Protein AF-H6N0A3-F1 (afdb_monomer_lite)

Radius of gyration: 16.77 Å; chains: 1; bounding box: 42×34×43 Å

InterPro domains:
  IPR000836 Phosphoribosyltransferase domain [cd06223] (106-126)
  IPR029057 Phosphoribosyltransferase-like [G3DSA:3.40.50.2020] (35-159)
  IPR029057 Phosphoribosyltransferase-like [SSF53271] (81-152)

Sequence (186 aa):
MQTYKATPPVQRSVDDLRLIVNIGTLLHGDCIRQELGHLWDSVTYVPSSRGRQGDHPVQQLATAVSQVVDPAAVQRFLLDLGPGYVPGCTRVRRADRFAVSDEWQGAVRGKHVLVVDDTWTTGASIQSAAAALKLAGAESVTGLCAARWLKWSWPDHAALLGTCTSDYDALRCMVREGRCLVGRQP

pLDDT: mean 82.52, std 13.49, range [33.47, 98.06]

Secondary structure (DSSP, 8-state):
--GGGSSS--HHHHHHHHHHHHHHHHHHHHHHHHHHSS--SEEEEPPPSS--SS--HHHHHHTT----SSTTTSEEEEPEEPTT--TT-TTS--TTSEE--GGGHHHHTT-EEEEEEEEESSSHHHHHHHHHHHHTT-SEEEEEEEEE---TTSHHHHHHHHH--S---TTSBTTTTB--STT---

Foldseek 3Di:
DCQCVDVVHDVVVLVVLLCLQQLLCVQFVVVVCVVVVHDWQEEEEFDDLPPDDDDDSQLSNSLSRNNHPDNVRYYYDYWAQFPPDDRPPQLAADLRRTADDPVCLVNQAQTEYEYEDAEAENCRRVNSVQSRSVVSHHPHYHYDYSYYDADCPPVVRVVVVVVVPDDDDSCQRPNPRRDGPVPDDD

Structure (mmCIF, N/CA/C/O backbone):
data_AF-H6N0A3-F1
#
_entry.id   AF-H6N0A3-F1
#
loop_
_atom_site.group_PDB
_atom_site.id
_atom_site.type_symbol
_atom_site.label_atom_id
_atom_site.label_alt_id
_atom_site.label_comp_id
_atom_site.label_asym_id
_atom_site.label_entity_id
_atom_site.label_seq_id
_atom_site.pdbx_PDB_ins_code
_atom_site.Cartn_x
_atom_site.Cartn_y
_atom_site.Cartn_z
_atom_site.occupancy
_atom_site.B_iso_or_equiv
_atom_site.auth_seq_id
_atom_site.auth_comp_id
_atom_site.auth_asym_id
_atom_site.auth_atom_id
_atom_site.pdbx_PDB_model_num
ATOM 1 N N . MET A 1 1 ? 13.813 2.964 -11.439 1.00 59.34 1 MET A N 1
ATOM 2 C CA . MET A 1 1 ? 13.197 3.023 -10.091 1.00 59.34 1 MET A CA 1
ATOM 3 C C . MET A 1 1 ? 14.122 3.428 -8.940 1.00 59.34 1 MET A C 1
ATOM 5 O O . MET A 1 1 ? 13.598 3.680 -7.880 1.00 59.34 1 MET A O 1
ATOM 9 N N . GLN A 1 2 ? 15.452 3.541 -9.035 1.00 67.00 2 GLN A N 1
ATOM 10 C CA . GLN A 1 2 ? 16.217 4.018 -7.855 1.00 67.00 2 GLN A CA 1
ATOM 11 C C . GLN A 1 2 ? 16.202 5.550 -7.680 1.00 67.00 2 GLN A C 1
ATOM 13 O O . GLN A 1 2 ? 16.402 6.060 -6.581 1.00 67.00 2 GLN A O 1
ATOM 18 N N . THR A 1 3 ? 15.905 6.281 -8.753 1.00 74.81 3 THR A N 1
ATOM 19 C CA . THR A 1 3 ? 15.988 7.745 -8.859 1.00 74.81 3 THR A CA 1
ATOM 20 C C . THR A 1 3 ? 14.940 8.510 -8.046 1.00 74.81 3 THR A C 1
ATOM 22 O O . THR A 1 3 ? 15.229 9.619 -7.606 1.00 74.81 3 THR A O 1
ATOM 25 N N . TYR A 1 4 ? 13.769 7.931 -7.747 1.00 74.38 4 TYR A N 1
ATOM 26 C CA . TYR A 1 4 ? 12.793 8.577 -6.847 1.00 74.38 4 TYR A CA 1
ATOM 27 C C . TYR A 1 4 ? 13.247 8.570 -5.375 1.00 74.38 4 TYR A C 1
ATOM 29 O O . TYR A 1 4 ? 12.724 9.323 -4.564 1.00 74.38 4 TYR A O 1
ATOM 37 N N . LYS A 1 5 ? 14.233 7.731 -5.016 1.00 72.00 5 LYS A N 1
ATOM 38 C CA . LYS A 1 5 ? 14.870 7.707 -3.687 1.00 72.00 5 LYS A CA 1
ATOM 39 C C . LYS A 1 5 ? 16.132 8.580 -3.618 1.00 72.00 5 LYS A C 1
ATOM 41 O O . LYS A 1 5 ? 16.749 8.621 -2.549 1.00 72.00 5 LYS A O 1
ATOM 46 N N . ALA A 1 6 ? 16.528 9.255 -4.703 1.00 77.88 6 ALA A N 1
ATOM 47 C CA . ALA A 1 6 ? 17.693 10.147 -4.735 1.00 77.88 6 ALA A CA 1
ATOM 48 C C . ALA A 1 6 ? 17.505 11.384 -3.833 1.00 77.88 6 ALA A C 1
ATOM 50 O O . ALA A 1 6 ? 16.402 11.639 -3.350 1.00 77.88 6 ALA A O 1
ATOM 51 N N . THR A 1 7 ? 18.584 12.123 -3.563 1.00 77.12 7 THR A N 1
ATOM 52 C CA . THR A 1 7 ? 18.541 13.395 -2.820 1.00 77.12 7 THR A CA 1
ATOM 53 C C . THR A 1 7 ? 19.133 14.507 -3.697 1.00 77.12 7 THR A C 1
ATOM 55 O O . THR A 1 7 ? 20.350 14.499 -3.882 1.00 77.12 7 THR A O 1
ATOM 58 N N . PRO A 1 8 ? 18.322 15.447 -4.223 1.00 76.25 8 PRO A N 1
ATOM 59 C CA . PRO A 1 8 ? 16.853 15.443 -4.214 1.00 76.25 8 PRO A CA 1
ATOM 60 C C . PRO A 1 8 ? 16.267 14.318 -5.097 1.00 76.25 8 PRO A C 1
ATOM 62 O O . PRO A 1 8 ? 16.966 13.790 -5.967 1.00 76.25 8 PRO A O 1
ATOM 65 N N . PRO A 1 9 ? 15.006 13.906 -4.873 1.00 78.62 9 PRO A N 1
ATOM 66 C CA . PRO A 1 9 ? 14.357 12.897 -5.702 1.00 78.62 9 PRO A CA 1
ATOM 67 C C . PRO A 1 9 ? 14.110 13.424 -7.121 1.00 78.62 9 PRO A C 1
ATOM 69 O O . PRO A 1 9 ? 13.776 14.591 -7.318 1.00 78.62 9 PRO A O 1
ATOM 72 N N . VAL A 1 10 ? 14.234 12.550 -8.126 1.00 85.25 10 VAL A N 1
ATOM 73 C CA . VAL A 1 10 ? 13.852 12.895 -9.504 1.00 85.25 10 VAL A CA 1
ATOM 74 C C . VAL A 1 10 ? 12.327 12.920 -9.597 1.00 85.25 10 VAL A C 1
ATOM 76 O O . VAL A 1 10 ? 11.700 11.860 -9.558 1.00 85.25 10 VAL A O 1
ATOM 79 N N . GLN A 1 11 ? 11.746 14.114 -9.749 1.00 83.44 11 GLN A N 1
ATOM 80 C CA . GLN A 1 11 ? 10.294 14.333 -9.685 1.00 83.44 11 GLN A CA 1
ATOM 81 C C . GLN A 1 11 ? 9.511 13.442 -10.653 1.00 83.44 11 GLN A C 1
ATOM 83 O O . GLN A 1 11 ? 8.588 12.754 -10.235 1.00 83.44 11 GLN A O 1
ATOM 88 N N . ARG A 1 12 ? 9.968 13.323 -11.906 1.00 86.69 12 ARG A N 1
ATOM 89 C CA . ARG A 1 12 ? 9.348 12.433 -12.900 1.00 86.69 12 ARG A CA 1
ATOM 90 C C . ARG A 1 12 ? 9.204 10.992 -12.400 1.00 86.69 12 ARG A C 1
ATOM 92 O O . ARG A 1 12 ? 8.178 10.368 -12.608 1.00 86.69 12 ARG A O 1
ATOM 99 N N . SER A 1 13 ? 10.210 10.464 -11.700 1.00 84.69 13 SER A N 1
ATOM 100 C CA . SER A 1 13 ? 10.142 9.102 -11.158 1.00 84.69 13 SER A CA 1
ATOM 101 C C . SER A 1 13 ? 9.145 8.963 -10.004 1.00 84.69 13 SER A C 1
ATOM 103 O O . SER A 1 13 ? 8.637 7.867 -9.782 1.00 84.69 13 SER A O 1
ATOM 105 N N . VAL A 1 14 ? 8.899 10.037 -9.251 1.00 81.69 14 VAL A N 1
ATOM 106 C CA . VAL A 1 14 ? 7.849 10.081 -8.225 1.00 81.69 14 VAL A CA 1
ATOM 107 C C . VAL A 1 14 ? 6.479 10.113 -8.901 1.00 81.69 14 VAL A C 1
ATOM 109 O O . VAL A 1 14 ? 5.615 9.315 -8.546 1.00 81.69 14 VAL A O 1
ATOM 112 N N . ASP A 1 15 ? 6.306 10.967 -9.911 1.00 84.94 15 ASP A N 1
ATOM 113 C CA . ASP A 1 15 ? 5.050 11.112 -10.654 1.00 84.94 15 ASP A CA 1
ATOM 114 C C . ASP A 1 15 ? 4.666 9.815 -11.378 1.00 84.94 15 ASP A C 1
ATOM 116 O O . ASP A 1 15 ? 3.532 9.359 -11.247 1.00 84.94 15 ASP A O 1
ATOM 120 N N . ASP A 1 16 ? 5.622 9.157 -12.043 1.00 88.00 16 ASP A N 1
ATOM 121 C CA . ASP A 1 16 ? 5.408 7.867 -12.710 1.00 88.00 16 ASP A CA 1
ATOM 122 C C . ASP A 1 16 ? 4.904 6.803 -11.718 1.00 88.00 16 ASP A C 1
ATOM 124 O O . ASP A 1 16 ? 3.950 6.077 -11.996 1.00 88.00 16 ASP A O 1
ATOM 128 N N . LEU A 1 17 ? 5.501 6.721 -10.523 1.00 85.69 17 LEU A N 1
ATOM 129 C CA . LEU A 1 17 ? 5.061 5.783 -9.488 1.00 85.69 17 LEU A CA 1
ATOM 130 C C . LEU A 1 17 ? 3.660 6.108 -8.963 1.00 85.69 17 LEU A C 1
ATOM 132 O O . LEU A 1 17 ? 2.865 5.193 -8.735 1.00 85.69 17 LEU A O 1
ATOM 136 N N . ARG A 1 18 ? 3.350 7.396 -8.768 1.00 86.06 18 ARG A N 1
ATOM 137 C CA . ARG A 1 18 ? 2.011 7.833 -8.354 1.00 86.06 18 ARG A CA 1
ATOM 138 C C . ARG A 1 18 ? 0.981 7.457 -9.410 1.00 86.06 18 ARG A C 1
ATOM 140 O O . ARG A 1 18 ? -0.057 6.911 -9.052 1.00 86.06 18 ARG A O 1
ATOM 147 N N . LEU A 1 19 ? 1.285 7.678 -10.688 1.00 87.94 19 LEU A N 1
ATOM 148 C CA . LEU A 1 19 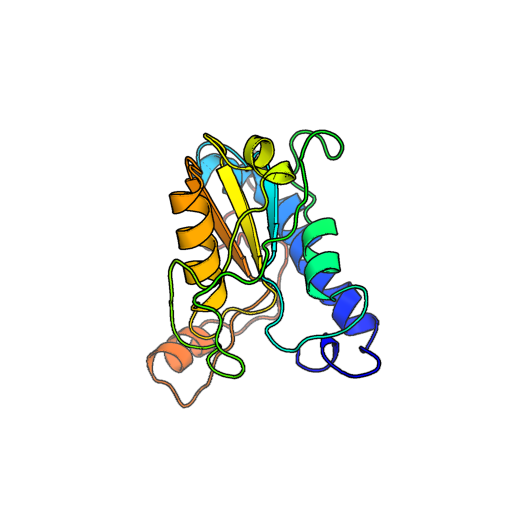? 0.417 7.302 -11.801 1.00 87.94 19 LEU A CA 1
ATOM 149 C C . LEU A 1 19 ? 0.198 5.790 -11.864 1.00 87.94 19 LEU A C 1
ATOM 151 O O . LEU A 1 19 ? -0.943 5.366 -11.995 1.00 87.94 19 LEU A O 1
ATOM 155 N N . ILE A 1 20 ? 1.240 4.971 -11.692 1.00 89.50 20 ILE A N 1
ATOM 156 C CA . ILE A 1 20 ? 1.108 3.503 -11.673 1.00 89.50 20 ILE A CA 1
ATOM 157 C C . ILE A 1 20 ? 0.142 3.046 -10.570 1.00 89.50 20 ILE A C 1
ATOM 159 O O . ILE A 1 20 ? -0.757 2.247 -10.830 1.00 89.50 20 ILE A O 1
ATOM 163 N N . VAL A 1 21 ? 0.295 3.560 -9.344 1.00 88.75 21 VAL A N 1
ATOM 164 C CA . VAL A 1 21 ? -0.596 3.210 -8.223 1.00 88.75 21 VAL A CA 1
ATOM 165 C C . VAL A 1 21 ? -2.013 3.736 -8.465 1.00 88.75 21 VAL A C 1
ATOM 167 O O . VAL A 1 21 ? -2.985 3.003 -8.269 1.00 88.75 21 VAL A O 1
ATOM 170 N N . ASN A 1 22 ? -2.141 4.981 -8.922 1.00 87.75 22 ASN A N 1
ATOM 171 C CA . ASN A 1 22 ? -3.428 5.629 -9.150 1.00 87.75 22 ASN A CA 1
ATOM 172 C C . ASN A 1 22 ? -4.231 4.960 -10.257 1.00 87.75 22 ASN A C 1
ATOM 174 O O . ASN A 1 22 ? -5.366 4.560 -10.016 1.00 87.75 22 ASN A O 1
ATOM 178 N N . ILE A 1 23 ? -3.633 4.802 -11.436 1.00 87.69 23 ILE A N 1
ATOM 179 C CA . ILE A 1 23 ? -4.272 4.206 -12.607 1.00 87.69 23 ILE A CA 1
ATOM 180 C C . ILE A 1 23 ? -4.522 2.718 -12.360 1.00 87.69 23 ILE A C 1
ATOM 182 O O . ILE A 1 23 ? -5.612 2.232 -12.648 1.00 87.69 23 ILE A O 1
ATOM 186 N 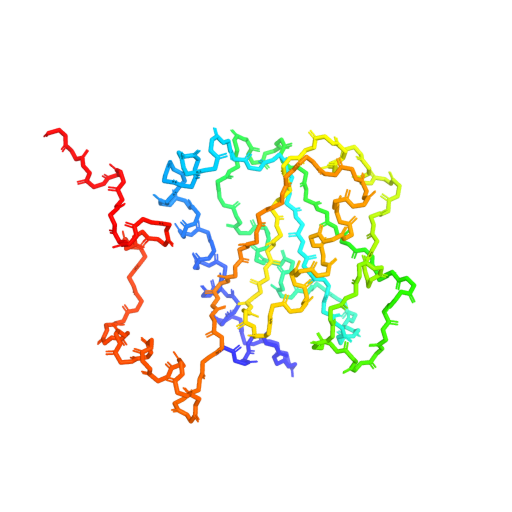N . GLY A 1 24 ? -3.551 2.001 -11.783 1.00 88.56 24 GLY A N 1
ATOM 187 C CA . GLY A 1 24 ? -3.688 0.577 -11.486 1.00 88.56 24 GLY A CA 1
ATOM 188 C C . GLY A 1 24 ? -4.848 0.299 -10.536 1.00 88.56 24 GLY A C 1
ATOM 189 O O . GLY A 1 24 ? -5.662 -0.582 -10.797 1.00 88.56 24 GLY A O 1
ATOM 190 N N . THR A 1 25 ? -4.982 1.097 -9.474 1.00 87.44 25 THR A N 1
ATOM 191 C CA . THR A 1 25 ? -6.161 1.000 -8.613 1.00 87.44 25 THR A CA 1
ATOM 192 C C . THR A 1 25 ? -7.410 1.455 -9.373 1.00 87.44 25 THR A C 1
ATOM 194 O O . THR A 1 25 ? -8.373 0.698 -9.432 1.00 87.44 25 THR A O 1
ATOM 197 N N . LEU A 1 26 ? -7.397 2.603 -10.055 1.00 85.88 26 LEU A N 1
ATOM 198 C CA . LEU A 1 26 ? -8.582 3.189 -10.701 1.00 85.88 26 LEU A CA 1
ATOM 199 C C . LEU A 1 26 ? -9.230 2.216 -11.685 1.00 85.88 26 LEU A C 1
ATOM 201 O O . LEU A 1 26 ? -10.420 1.940 -11.580 1.00 85.88 26 LEU A O 1
ATOM 205 N N . LEU A 1 27 ? -8.433 1.676 -12.604 1.00 86.31 27 LEU A N 1
ATOM 206 C CA . LEU A 1 27 ? -8.907 0.800 -13.668 1.00 86.31 27 LEU A CA 1
ATOM 207 C C . LEU A 1 27 ? -9.298 -0.589 -13.163 1.00 86.31 27 LEU A C 1
ATOM 209 O O . LEU A 1 27 ? -10.220 -1.194 -13.705 1.00 86.31 27 LEU A O 1
ATOM 213 N N . HIS A 1 28 ? -8.604 -1.112 -12.146 1.00 88.00 28 HIS A N 1
ATOM 214 C CA . HIS A 1 28 ? -8.786 -2.498 -11.689 1.00 88.00 28 HIS A CA 1
ATOM 215 C C . HIS A 1 28 ? -9.576 -2.623 -10.395 1.00 88.00 28 HIS A C 1
ATOM 217 O O . HIS A 1 28 ? -9.620 -3.699 -9.808 1.00 88.00 28 HIS A O 1
ATOM 223 N N . GLY A 1 29 ? -10.244 -1.562 -9.969 1.00 85.19 29 GLY A N 1
ATOM 224 C CA . GLY A 1 29 ? -11.054 -1.540 -8.764 1.00 85.19 29 GLY A CA 1
ATOM 225 C C . GLY A 1 29 ? -12.056 -2.638 -8.579 1.00 85.19 29 GLY A C 1
ATOM 226 O O . GLY A 1 29 ? -12.050 -3.327 -7.567 1.00 85.19 29 GLY A O 1
ATOM 227 N N . ASP A 1 30 ? -12.911 -2.814 -9.580 1.00 84.62 30 ASP A N 1
ATOM 228 C CA . ASP A 1 30 ? -13.923 -3.858 -9.541 1.00 84.62 30 ASP A CA 1
ATOM 229 C C . ASP A 1 30 ? -13.291 -5.246 -9.531 1.00 84.62 30 ASP A C 1
ATOM 231 O O . ASP A 1 30 ? -13.780 -6.137 -8.841 1.00 84.62 30 ASP A O 1
ATOM 235 N N . CYS A 1 31 ? -12.166 -5.424 -10.229 1.00 88.00 31 CYS A N 1
ATOM 236 C CA . CYS A 1 31 ? -11.403 -6.667 -10.184 1.00 88.00 31 CYS A CA 1
ATOM 237 C C . CYS A 1 31 ? -10.854 -6.924 -8.775 1.00 88.00 31 CYS A C 1
ATOM 239 O O . CYS A 1 31 ? -10.993 -8.031 -8.265 1.00 88.00 31 CYS A O 1
ATOM 241 N N . ILE A 1 32 ? -10.270 -5.902 -8.140 1.00 87.62 32 ILE A N 1
ATOM 242 C CA . ILE A 1 32 ? -9.754 -5.958 -6.766 1.00 87.62 32 ILE A CA 1
ATOM 243 C C . ILE A 1 32 ? -10.896 -6.266 -5.791 1.00 87.62 32 ILE A C 1
ATOM 245 O O . ILE A 1 32 ? -10.805 -7.211 -5.016 1.00 87.62 32 ILE A O 1
ATOM 249 N N . ARG A 1 33 ? -11.998 -5.514 -5.859 1.00 86.44 33 ARG A N 1
ATOM 250 C CA . ARG A 1 33 ? -13.181 -5.685 -5.008 1.00 86.44 33 ARG A CA 1
ATOM 251 C C . ARG A 1 33 ? -13.791 -7.071 -5.156 1.00 86.44 33 ARG A C 1
ATOM 253 O O . ARG A 1 33 ? -14.170 -7.662 -4.155 1.00 86.44 33 ARG A O 1
ATOM 260 N N . GLN A 1 34 ? -13.901 -7.592 -6.377 1.00 87.25 34 GLN A N 1
ATOM 261 C CA . GLN A 1 34 ? -14.468 -8.920 -6.599 1.00 87.25 34 GLN A CA 1
ATOM 262 C C . GLN A 1 34 ? -13.549 -10.026 -6.072 1.00 87.25 34 GLN A C 1
ATOM 264 O O . GLN A 1 34 ? -14.047 -11.024 -5.562 1.00 87.25 34 GLN A O 1
ATOM 269 N N . GLU A 1 35 ? -12.231 -9.858 -6.181 1.00 88.88 35 GLU A N 1
ATOM 270 C CA . GLU A 1 35 ? -11.267 -10.831 -5.661 1.00 88.88 35 GLU A CA 1
ATOM 271 C C . GLU A 1 35 ? -11.195 -10.825 -4.130 1.00 88.88 35 GLU A C 1
ATOM 273 O O . GLU A 1 35 ? -11.104 -11.876 -3.505 1.00 88.88 35 GLU A O 1
ATOM 278 N N . LEU A 1 36 ? -11.263 -9.640 -3.519 1.00 87.12 36 LEU A N 1
ATOM 279 C CA . LEU A 1 36 ? -11.143 -9.457 -2.069 1.00 87.12 36 LEU A CA 1
ATOM 280 C C . LEU A 1 36 ? -12.501 -9.470 -1.339 1.00 87.12 36 LEU A C 1
ATOM 282 O O . LEU A 1 36 ? -12.552 -9.408 -0.111 1.00 87.12 36 LEU A O 1
ATOM 286 N N . GLY A 1 37 ? -13.617 -9.493 -2.073 1.00 86.75 37 GLY A N 1
ATOM 287 C CA . GLY A 1 37 ? -14.993 -9.361 -1.571 1.00 86.75 37 GLY A CA 1
ATOM 288 C C . GLY A 1 37 ? -15.389 -7.934 -1.163 1.00 86.75 37 GLY A C 1
ATOM 289 O O . GLY A 1 37 ? -16.545 -7.542 -1.306 1.00 86.75 37 GLY A O 1
ATOM 290 N N . HIS A 1 38 ? -14.430 -7.138 -0.697 1.00 82.75 38 HIS A N 1
ATOM 291 C CA . HIS A 1 38 ? -14.587 -5.743 -0.302 1.00 82.75 38 HIS A CA 1
ATOM 292 C C . HIS A 1 38 ? -13.273 -4.995 -0.540 1.00 82.75 38 HIS A C 1
ATOM 294 O O . HIS A 1 38 ? -12.188 -5.583 -0.514 1.00 82.75 38 HIS A O 1
ATOM 300 N N . LEU A 1 39 ? -13.371 -3.689 -0.788 1.00 85.94 39 LEU A N 1
ATOM 301 C CA . LEU A 1 39 ? -12.196 -2.822 -0.788 1.00 85.94 39 LEU A CA 1
ATOM 302 C C . LEU A 1 39 ? -11.739 -2.553 0.653 1.00 85.94 39 LEU A C 1
ATOM 304 O O . LEU A 1 39 ? -12.360 -2.994 1.617 1.00 85.94 39 LEU A O 1
ATOM 308 N N . TRP A 1 40 ? -10.618 -1.861 0.782 1.00 89.12 40 TRP A N 1
ATOM 309 C CA . TRP A 1 40 ? -10.071 -1.427 2.062 1.00 89.12 40 TRP A CA 1
ATOM 310 C C . TRP A 1 40 ? -10.871 -0.262 2.662 1.00 89.12 40 TRP A C 1
ATOM 312 O O . TRP A 1 40 ? -11.345 0.621 1.945 1.00 89.12 40 TRP A O 1
ATOM 322 N N . ASP A 1 41 ? -10.947 -0.226 3.990 1.00 88.94 41 ASP A N 1
ATOM 323 C CA . ASP A 1 41 ? -11.522 0.878 4.768 1.00 88.94 41 ASP A CA 1
ATOM 324 C C . ASP A 1 41 ? -10.487 1.970 5.073 1.00 88.94 41 ASP A C 1
ATOM 326 O O . ASP A 1 41 ? -10.822 3.140 5.267 1.00 88.94 41 ASP A O 1
ATOM 330 N N . SER A 1 42 ? -9.213 1.584 5.150 1.00 91.06 42 SER A N 1
ATOM 331 C CA . SER A 1 42 ? -8.102 2.473 5.477 1.00 91.06 42 SER A CA 1
ATOM 332 C C . SER A 1 42 ? -6.857 2.121 4.671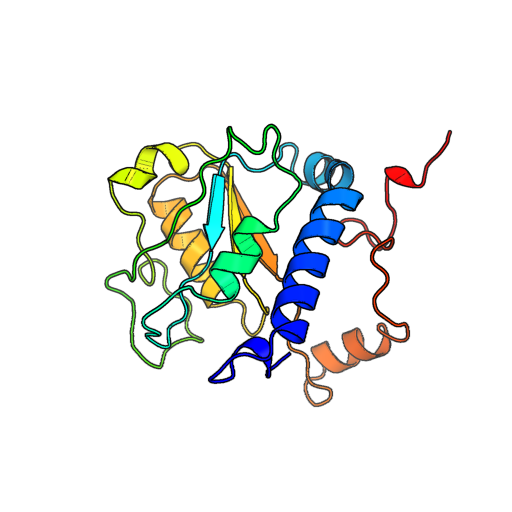 1.00 91.06 42 SER A C 1
ATOM 334 O O . SER A 1 42 ? -6.676 0.996 4.196 1.00 91.06 42 SER A O 1
ATOM 336 N N . VAL A 1 43 ? -5.988 3.113 4.485 1.00 91.69 43 VAL A N 1
ATOM 337 C CA . VAL A 1 43 ? -4.739 2.959 3.737 1.00 91.69 43 VAL A CA 1
ATOM 338 C C . VAL A 1 43 ? -3.576 3.382 4.619 1.00 91.69 43 VAL A C 1
ATOM 340 O O . VAL A 1 43 ? -3.553 4.478 5.175 1.00 91.69 43 VAL A O 1
ATOM 343 N N . THR A 1 44 ? -2.567 2.531 4.695 1.00 91.06 44 THR A N 1
ATOM 344 C CA . THR A 1 44 ? -1.288 2.844 5.316 1.00 91.06 44 THR A CA 1
ATOM 345 C C . THR A 1 44 ? -0.137 2.528 4.375 1.00 91.06 44 THR A C 1
ATOM 347 O O . THR A 1 44 ? -0.309 2.029 3.260 1.00 91.06 44 THR A O 1
ATOM 350 N N . TYR A 1 45 ? 1.065 2.864 4.811 1.00 85.25 45 TYR A N 1
ATOM 351 C CA . TYR A 1 45 ? 2.279 2.720 4.039 1.00 85.25 45 TYR A CA 1
ATOM 352 C C . TYR A 1 45 ? 3.441 2.348 4.939 1.00 85.25 45 TYR A C 1
ATOM 354 O O . TYR A 1 45 ? 3.478 2.676 6.124 1.00 85.25 45 TYR A O 1
ATOM 362 N N . VAL A 1 46 ? 4.405 1.639 4.357 1.00 77.12 46 VAL A N 1
ATOM 363 C CA . VAL A 1 46 ? 5.589 1.206 5.093 1.00 77.12 46 VAL A CA 1
ATOM 364 C C . VAL A 1 46 ? 6.539 2.400 5.280 1.00 77.12 46 VAL A C 1
ATOM 366 O O . VAL A 1 46 ? 7.002 2.974 4.287 1.00 77.12 46 VAL A O 1
ATOM 369 N N . PRO A 1 47 ? 6.917 2.742 6.525 1.00 69.44 47 PRO A N 1
ATOM 370 C CA . PRO A 1 47 ? 7.979 3.704 6.786 1.00 69.44 47 PRO A CA 1
ATOM 371 C C . PRO A 1 47 ? 9.300 3.241 6.165 1.00 69.44 47 PRO A C 1
ATOM 373 O O . PRO A 1 47 ? 9.720 2.087 6.319 1.00 69.44 47 PRO A O 1
ATOM 376 N N . SER A 1 48 ? 10.020 4.150 5.507 1.00 64.81 48 SER A N 1
ATOM 377 C CA . SER A 1 48 ? 11.407 3.865 5.138 1.00 64.81 48 SER A CA 1
ATOM 378 C C . SER A 1 48 ? 12.275 3.785 6.387 1.00 64.81 48 SER A C 1
ATOM 380 O O . SER A 1 48 ? 12.354 4.710 7.185 1.00 64.81 48 SER A O 1
ATOM 382 N N . SER A 1 49 ? 13.043 2.705 6.483 1.00 55.50 49 SER A N 1
ATOM 383 C CA . SER A 1 49 ? 14.093 2.495 7.486 1.00 55.50 49 SER A CA 1
ATOM 384 C C . SER A 1 49 ? 15.295 3.444 7.361 1.00 55.50 49 SER A C 1
ATOM 386 O O . SER A 1 49 ? 16.244 3.370 8.135 1.00 55.50 49 SER A O 1
ATOM 388 N N . ARG A 1 50 ? 15.350 4.272 6.317 1.00 52.88 50 ARG A N 1
ATOM 389 C CA . ARG A 1 50 ? 16.329 5.357 6.218 1.00 52.88 50 ARG A CA 1
ATOM 390 C C . ARG A 1 50 ? 15.604 6.600 6.693 1.00 52.88 50 ARG A C 1
ATOM 392 O O . ARG A 1 50 ? 14.771 7.091 5.935 1.00 52.88 50 ARG A O 1
ATOM 399 N N . GLY A 1 51 ? 15.884 7.017 7.930 1.00 46.09 51 GLY A N 1
ATOM 400 C CA . GLY A 1 51 ? 15.280 8.157 8.627 1.00 46.09 51 GLY A CA 1
ATOM 401 C C . GLY A 1 51 ? 15.433 9.465 7.859 1.00 46.09 51 GLY A C 1
ATOM 402 O O . GLY A 1 51 ? 16.278 10.297 8.176 1.00 46.09 51 GLY A O 1
ATOM 403 N N . ARG A 1 52 ? 14.632 9.622 6.807 1.00 52.06 52 ARG A N 1
ATOM 404 C CA . ARG A 1 52 ? 14.485 10.871 6.080 1.00 52.06 52 ARG A CA 1
ATOM 405 C C . ARG A 1 52 ? 13.609 11.786 6.917 1.00 52.06 52 ARG A C 1
ATOM 407 O O . ARG A 1 52 ? 12.501 11.415 7.279 1.00 52.06 52 ARG A O 1
ATOM 414 N N . GLN A 1 53 ? 14.132 12.970 7.197 1.00 40.44 53 GLN A N 1
ATOM 415 C CA . GLN A 1 53 ? 13.351 14.107 7.662 1.00 40.44 53 GLN A CA 1
ATOM 416 C C . GLN A 1 53 ? 12.655 14.710 6.425 1.00 40.44 53 GLN A C 1
ATOM 418 O O . GLN A 1 53 ? 13.345 15.058 5.464 1.00 40.44 53 GLN A O 1
ATOM 423 N N . GLY A 1 54 ? 11.318 14.769 6.414 1.00 52.38 54 GLY A N 1
ATOM 424 C CA . GLY A 1 54 ? 10.495 15.321 5.320 1.00 52.38 54 GLY A CA 1
ATOM 425 C C . GLY A 1 54 ? 9.529 14.322 4.658 1.00 52.38 54 GLY A C 1
ATOM 426 O O . GLY A 1 54 ? 9.599 13.121 4.922 1.00 52.38 54 GLY A O 1
ATOM 427 N N . ASP A 1 55 ? 8.641 14.827 3.787 1.00 54.06 55 ASP A N 1
ATOM 428 C CA . ASP A 1 55 ? 7.606 14.044 3.091 1.00 54.06 55 ASP A CA 1
ATOM 429 C C . ASP A 1 55 ? 8.203 12.844 2.351 1.00 54.06 55 ASP A C 1
ATOM 431 O O . ASP A 1 55 ? 9.017 12.971 1.428 1.00 54.06 55 ASP A O 1
ATOM 435 N N . HIS A 1 56 ? 7.795 11.642 2.754 1.00 61.56 56 HIS A N 1
ATOM 436 C CA . HIS A 1 56 ? 8.366 10.427 2.201 1.00 61.56 56 HIS A CA 1
ATOM 437 C C . HIS A 1 56 ? 7.802 10.162 0.791 1.00 61.56 56 HIS A C 1
ATOM 439 O O . HIS A 1 56 ? 6.585 10.141 0.619 1.00 61.56 56 HIS A O 1
ATOM 445 N N . PRO A 1 57 ? 8.614 9.855 -0.238 1.00 61.41 57 PRO A N 1
ATOM 446 C CA . PRO A 1 57 ? 8.083 9.549 -1.570 1.00 61.41 57 PRO A CA 1
ATOM 447 C C . PRO A 1 57 ? 7.038 8.417 -1.590 1.00 61.41 57 PRO A C 1
ATOM 449 O O . PRO A 1 57 ? 6.136 8.443 -2.416 1.00 61.41 57 PRO A O 1
ATOM 452 N N . VAL A 1 58 ? 7.091 7.458 -0.651 1.00 62.94 58 VAL A N 1
ATOM 453 C CA . VAL A 1 58 ? 6.061 6.397 -0.517 1.00 62.94 58 VAL A CA 1
ATOM 454 C C . VAL A 1 58 ? 4.760 6.912 0.108 1.00 62.94 58 VAL A C 1
ATOM 456 O O . VAL A 1 58 ? 3.688 6.453 -0.273 1.00 62.94 58 VAL A O 1
ATOM 459 N N . GLN A 1 59 ? 4.818 7.917 0.987 1.00 66.31 59 GLN A N 1
ATOM 460 C CA . GLN A 1 59 ? 3.619 8.614 1.474 1.00 66.31 59 GLN A CA 1
ATOM 461 C C . GLN A 1 59 ? 2.855 9.240 0.302 1.00 66.31 59 GLN A C 1
ATOM 463 O O . GLN A 1 59 ? 1.631 9.135 0.213 1.00 66.31 59 GLN A O 1
ATOM 468 N N . GLN A 1 60 ? 3.587 9.804 -0.663 1.00 65.06 60 GLN A N 1
ATOM 469 C CA . GLN A 1 60 ? 3.000 10.342 -1.888 1.00 65.06 60 GLN A CA 1
ATOM 470 C C . GLN A 1 60 ? 2.334 9.258 -2.757 1.00 65.06 60 GLN A C 1
ATOM 472 O O . GLN A 1 60 ? 1.371 9.567 -3.460 1.00 65.06 60 GLN A O 1
ATOM 477 N N . LEU A 1 61 ? 2.762 7.992 -2.680 1.00 66.81 61 LEU A N 1
ATOM 478 C CA . LEU A 1 61 ? 2.100 6.874 -3.372 1.00 66.81 61 LEU A CA 1
ATOM 479 C C . LEU A 1 61 ? 0.775 6.488 -2.715 1.00 66.81 61 LEU A C 1
ATOM 481 O O . LEU A 1 61 ? -0.200 6.247 -3.416 1.00 66.81 61 LEU A O 1
ATOM 485 N N . ALA A 1 62 ? 0.703 6.486 -1.383 1.00 66.62 62 ALA A N 1
ATOM 486 C CA . ALA A 1 62 ? -0.541 6.190 -0.668 1.00 66.62 62 ALA A CA 1
ATOM 487 C C . ALA A 1 62 ? -1.637 7.233 -0.957 1.00 66.62 62 ALA A C 1
ATOM 489 O O . ALA A 1 62 ? -2.807 6.887 -1.118 1.00 66.62 62 ALA A O 1
ATOM 490 N N . THR A 1 63 ? -1.259 8.509 -1.112 1.00 70.88 63 THR A N 1
ATOM 491 C CA . THR A 1 63 ? -2.199 9.554 -1.573 1.00 70.88 63 THR A CA 1
ATOM 492 C C . THR A 1 63 ? -2.693 9.331 -3.003 1.00 70.88 63 THR A C 1
ATOM 494 O O . THR A 1 63 ? -3.739 9.855 -3.367 1.00 70.88 63 THR A O 1
ATOM 497 N N . ALA A 1 64 ? -1.973 8.541 -3.802 1.00 76.25 64 ALA A N 1
ATOM 498 C CA . ALA A 1 64 ? -2.317 8.275 -5.188 1.00 76.25 64 ALA A CA 1
ATOM 499 C C . ALA A 1 64 ? -3.344 7.141 -5.350 1.00 76.25 64 ALA A C 1
ATOM 501 O O . ALA A 1 64 ? -3.842 6.961 -6.450 1.00 76.25 64 ALA A O 1
ATOM 502 N N . VAL A 1 65 ? -3.711 6.392 -4.304 1.00 79.69 65 VAL A N 1
ATOM 503 C CA . VAL A 1 65 ? -4.753 5.350 -4.400 1.00 79.69 65 VAL A CA 1
ATOM 504 C C . VAL A 1 65 ? -6.114 5.989 -4.715 1.00 79.69 65 VAL A C 1
ATOM 506 O O . VAL A 1 65 ? -6.616 6.796 -3.933 1.00 79.69 65 VAL A O 1
ATOM 509 N N . SER A 1 66 ? -6.698 5.628 -5.862 1.00 60.91 66 SER A N 1
ATOM 510 C CA . SER A 1 66 ? -7.944 6.202 -6.408 1.00 60.91 66 SER A CA 1
ATOM 511 C C . SER A 1 66 ? -9.206 5.425 -6.019 1.00 60.91 66 SER A C 1
ATOM 513 O O . SER A 1 66 ? -10.289 5.998 -5.953 1.00 60.91 66 SER A O 1
ATOM 515 N N . GLN A 1 67 ? -9.056 4.126 -5.741 1.00 61.12 67 GLN A N 1
ATOM 516 C CA . GLN A 1 67 ? -10.108 3.177 -5.355 1.00 61.12 67 GLN A CA 1
ATOM 517 C C . GLN A 1 67 ? -10.502 3.330 -3.903 1.00 61.12 67 GLN A C 1
ATOM 519 O O . GLN A 1 67 ? -10.152 2.540 -3.027 1.00 61.12 67 GLN A O 1
ATOM 524 N N . VAL A 1 68 ? -11.193 4.414 -3.645 1.00 54.44 68 VAL A N 1
ATOM 525 C CA . VAL A 1 68 ? -11.588 4.777 -2.311 1.00 54.44 68 VAL A CA 1
ATOM 526 C C . VAL A 1 68 ? -13.082 5.008 -2.390 1.00 54.44 68 VAL A C 1
ATOM 528 O O . VAL A 1 68 ? -13.507 5.902 -3.113 1.00 54.44 68 VAL A O 1
ATOM 531 N N . VAL A 1 69 ? -13.861 4.149 -1.718 1.00 52.66 69 VAL A N 1
ATOM 532 C CA . VAL A 1 69 ? -15.340 4.113 -1.782 1.00 52.66 69 VAL A CA 1
ATOM 533 C C . VAL A 1 69 ? -15.942 5.513 -1.594 1.00 52.66 69 VAL A C 1
ATOM 535 O O . VAL A 1 69 ? -16.943 5.844 -2.221 1.00 52.66 69 VAL A O 1
ATOM 538 N N . ASP A 1 70 ? -15.250 6.352 -0.823 1.00 57.50 70 ASP A N 1
ATOM 539 C CA . ASP A 1 70 ? -15.293 7.808 -0.894 1.00 57.50 70 ASP A CA 1
ATOM 540 C C . ASP A 1 70 ? -13.879 8.349 -0.560 1.00 57.50 70 ASP A C 1
ATOM 542 O O . ASP A 1 70 ? -13.362 8.051 0.524 1.00 57.50 70 ASP A O 1
ATOM 546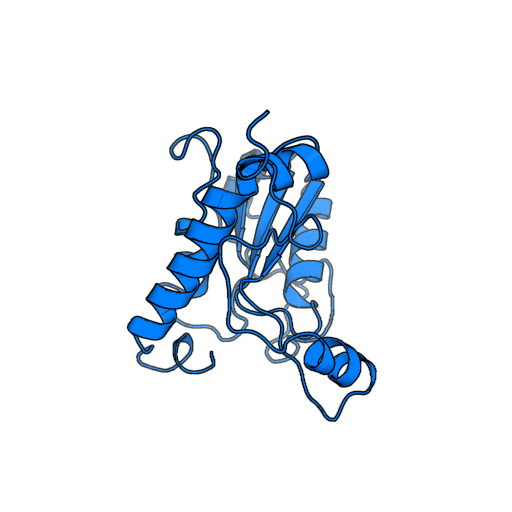 N N . PRO A 1 71 ? -13.213 9.116 -1.453 1.00 53.78 71 PRO A N 1
ATOM 547 C CA . PRO A 1 71 ? -11.895 9.710 -1.206 1.00 53.78 71 PRO A CA 1
ATOM 548 C C . PRO A 1 71 ? -11.767 10.455 0.130 1.00 53.78 71 PRO A C 1
ATOM 550 O O . PRO A 1 71 ? -10.664 10.467 0.692 1.00 53.78 71 PRO A O 1
ATOM 553 N N . ALA A 1 72 ? -12.870 11.033 0.625 1.00 57.09 72 ALA A N 1
ATOM 554 C CA . ALA A 1 72 ? -12.963 11.738 1.900 1.00 57.09 72 ALA A CA 1
ATOM 555 C C . ALA A 1 72 ? -13.208 10.812 3.108 1.00 57.09 72 ALA A C 1
ATOM 557 O O . ALA A 1 72 ? -12.873 11.186 4.230 1.00 57.09 72 ALA A O 1
ATOM 558 N N . ALA A 1 73 ? -13.749 9.607 2.901 1.00 58.34 73 ALA A N 1
ATOM 559 C CA . ALA A 1 73 ? -14.090 8.677 3.981 1.00 58.34 73 ALA A CA 1
ATOM 560 C C . ALA A 1 73 ? -12.934 7.758 4.403 1.00 58.34 73 ALA A C 1
ATOM 562 O O . ALA A 1 73 ? -12.933 7.244 5.521 1.00 58.34 73 ALA A O 1
ATOM 563 N N . VAL A 1 74 ? -11.944 7.532 3.535 1.00 73.69 74 VAL A N 1
ATOM 564 C CA . VAL A 1 74 ? -10.846 6.609 3.855 1.00 73.69 74 VAL A CA 1
ATOM 565 C C . VAL A 1 74 ? -9.720 7.308 4.584 1.00 73.69 74 VAL A C 1
ATOM 567 O O . VAL A 1 74 ? -9.037 8.204 4.071 1.00 73.69 74 VAL A O 1
ATOM 570 N N . GLN A 1 75 ? -9.496 6.808 5.791 1.00 82.81 75 GLN A N 1
ATOM 571 C CA . GLN A 1 75 ? -8.438 7.255 6.671 1.00 82.81 75 GLN A CA 1
ATOM 572 C C . GLN A 1 75 ? -7.085 6.787 6.136 1.00 82.81 75 GLN A C 1
ATOM 574 O O . GLN A 1 75 ? -6.886 5.615 5.802 1.00 82.81 75 GLN A O 1
ATOM 579 N N . ARG A 1 76 ? -6.151 7.734 6.039 1.00 86.12 76 ARG A N 1
ATOM 580 C CA . ARG A 1 76 ? -4.770 7.496 5.620 1.00 86.12 76 ARG A CA 1
ATOM 581 C C . ARG A 1 76 ? -3.856 7.771 6.796 1.00 86.12 76 ARG A C 1
ATOM 583 O O . ARG A 1 76 ? -3.919 8.861 7.353 1.00 86.12 76 ARG A O 1
ATOM 590 N N . PHE A 1 77 ? -3.012 6.808 7.144 1.00 87.62 77 PHE A N 1
ATOM 591 C CA . PHE A 1 77 ? -2.192 6.903 8.349 1.00 87.62 77 PHE A CA 1
ATOM 592 C C . PHE A 1 77 ? -0.806 6.291 8.191 1.00 87.62 77 PHE A C 1
ATOM 594 O O . PHE A 1 77 ? -0.542 5.517 7.266 1.00 87.62 77 PHE A O 1
ATOM 601 N N . LEU A 1 78 ? 0.072 6.643 9.127 1.00 86.50 78 LEU A N 1
ATOM 602 C CA . LEU A 1 78 ? 1.424 6.120 9.245 1.00 86.50 78 LEU A CA 1
ATOM 603 C C . LEU A 1 78 ? 1.514 5.021 10.281 1.00 86.50 78 LEU A C 1
ATOM 605 O O . LEU A 1 78 ? 0.932 5.124 11.354 1.00 86.50 78 LEU A O 1
ATOM 609 N N . LEU A 1 79 ? 2.313 4.006 9.971 1.00 89.56 79 LEU A N 1
ATOM 610 C CA . LEU A 1 79 ? 2.843 3.136 11.005 1.00 89.56 79 LEU A CA 1
ATOM 611 C C . LEU A 1 79 ? 4.035 3.810 11.680 1.00 89.56 79 LEU A C 1
ATOM 613 O O . LEU A 1 79 ? 4.892 4.393 11.012 1.00 89.56 79 LEU A O 1
ATOM 617 N N . ASP A 1 80 ? 4.132 3.635 12.987 1.00 89.56 80 ASP A N 1
ATOM 618 C CA . ASP A 1 80 ? 5.320 3.989 13.746 1.00 89.56 80 ASP A CA 1
ATOM 619 C C . ASP A 1 80 ? 6.385 2.902 13.627 1.00 89.56 80 ASP A C 1
ATOM 621 O O . ASP A 1 80 ? 6.110 1.743 13.293 1.00 89.56 80 ASP A O 1
ATOM 625 N N . LEU A 1 81 ? 7.626 3.264 13.951 1.00 89.50 81 LEU A N 1
ATOM 626 C CA . LEU A 1 81 ? 8.658 2.272 14.218 1.00 89.50 81 LEU A CA 1
ATOM 627 C C . LEU A 1 81 ? 8.339 1.583 15.547 1.00 89.50 81 LEU A C 1
ATOM 629 O O . LEU A 1 81 ? 8.255 2.227 16.589 1.00 89.50 81 LEU A O 1
ATOM 633 N N . GLY A 1 82 ? 8.162 0.268 15.492 1.00 89.75 82 GLY A N 1
ATOM 634 C CA . GLY A 1 82 ? 7.918 -0.555 16.668 1.00 89.75 82 GLY A CA 1
ATOM 635 C C . GLY A 1 82 ? 9.218 -0.962 17.372 1.00 89.75 82 GLY A C 1
ATOM 636 O O . GLY A 1 82 ? 10.316 -0.743 16.848 1.00 89.75 82 GLY A O 1
ATOM 637 N N . PRO A 1 83 ? 9.120 -1.605 18.545 1.00 90.62 83 PRO A N 1
ATOM 638 C CA . PRO A 1 83 ? 10.279 -1.995 19.351 1.00 90.62 83 PRO A CA 1
ATOM 639 C C . PRO A 1 83 ? 11.202 -3.004 18.647 1.00 90.62 83 PRO A C 1
ATOM 641 O O . PRO A 1 83 ? 12.399 -3.048 18.921 1.00 90.62 83 PRO A O 1
ATOM 644 N N . GLY A 1 84 ? 10.679 -3.780 17.695 1.00 88.25 84 GLY A N 1
ATOM 645 C CA . GLY A 1 84 ? 11.452 -4.729 16.897 1.00 88.25 84 GLY A CA 1
ATOM 646 C C . GLY A 1 84 ? 12.251 -4.093 15.760 1.00 88.25 84 GLY A C 1
ATOM 647 O O . GLY A 1 84 ? 12.960 -4.807 15.033 1.00 88.25 84 GLY A O 1
ATOM 648 N N . TYR A 1 85 ? 12.138 -2.776 15.557 1.00 89.25 85 TYR A N 1
ATOM 649 C CA . TYR A 1 85 ? 12.885 -2.056 14.536 1.00 89.25 85 TYR A CA 1
ATOM 650 C C . TYR A 1 85 ? 14.385 -2.048 14.845 1.00 89.25 85 TYR A C 1
ATOM 652 O O . TYR A 1 85 ? 14.831 -1.584 15.889 1.00 89.25 85 TYR A O 1
ATOM 660 N N . VAL A 1 86 ? 15.188 -2.515 13.887 1.00 85.31 86 VAL A N 1
ATOM 661 C CA . VAL A 1 86 ? 16.650 -2.426 13.954 1.00 85.31 86 VAL A CA 1
ATOM 662 C C . VAL A 1 86 ? 17.161 -1.705 12.708 1.00 85.31 86 VAL A C 1
ATOM 664 O O . VAL A 1 86 ? 16.934 -2.194 11.591 1.00 85.31 86 VAL A O 1
ATOM 667 N N . PRO A 1 87 ? 17.869 -0.568 12.862 1.00 82.12 87 PRO A N 1
ATOM 668 C CA . PRO A 1 87 ? 18.488 0.139 11.748 1.00 82.12 87 PRO A CA 1
ATOM 669 C C . PRO A 1 87 ? 19.343 -0.796 10.885 1.00 82.12 87 PRO A C 1
ATOM 671 O O . PRO A 1 87 ? 20.109 -1.613 11.388 1.00 82.12 87 PRO A O 1
ATOM 674 N N . GLY A 1 88 ? 19.187 -0.716 9.563 1.00 76.00 88 GLY A N 1
ATOM 675 C CA . GLY A 1 88 ? 19.919 -1.567 8.615 1.00 76.00 88 GLY A CA 1
ATOM 676 C C . GLY A 1 88 ? 19.407 -3.012 8.490 1.00 76.00 88 GLY A C 1
ATOM 677 O O . GLY A 1 88 ? 19.669 -3.653 7.473 1.00 76.00 88 GLY A O 1
ATOM 678 N N . CYS A 1 89 ? 18.593 -3.511 9.426 1.00 78.25 89 CYS A N 1
ATOM 679 C CA . CYS A 1 89 ? 18.016 -4.860 9.388 1.00 78.25 89 CYS A CA 1
ATOM 680 C C . CYS A 1 89 ? 16.667 -4.891 8.642 1.00 78.25 89 CYS A C 1
ATOM 682 O O . CYS A 1 89 ? 15.634 -5.324 9.144 1.00 78.25 89 CYS A O 1
ATOM 684 N N . THR A 1 90 ? 16.654 -4.392 7.407 1.00 74.06 90 THR A N 1
ATOM 685 C CA . THR A 1 90 ? 15.403 -4.098 6.681 1.00 74.06 90 THR A CA 1
ATOM 686 C C . THR A 1 90 ? 14.795 -5.308 5.976 1.00 74.06 90 THR A C 1
ATOM 688 O O . THR A 1 90 ? 13.633 -5.271 5.569 1.00 74.06 90 THR A O 1
ATOM 691 N N . ARG A 1 91 ? 15.576 -6.382 5.825 1.00 79.62 91 ARG A N 1
ATOM 692 C CA . ARG A 1 91 ? 15.199 -7.601 5.092 1.00 79.62 91 ARG A CA 1
ATOM 693 C C . ARG A 1 91 ? 14.683 -8.722 5.992 1.00 79.62 91 ARG A C 1
ATOM 695 O O . ARG A 1 91 ? 14.314 -9.771 5.474 1.00 79.62 91 ARG A O 1
ATOM 702 N N . VAL A 1 92 ? 14.654 -8.507 7.306 1.00 85.31 92 VAL A N 1
ATOM 703 C CA . VAL A 1 92 ? 14.151 -9.477 8.284 1.00 85.31 92 VAL A CA 1
ATOM 704 C C . VAL A 1 92 ? 12.696 -9.155 8.613 1.00 85.31 92 VAL A C 1
ATOM 706 O O . VAL A 1 92 ? 12.327 -7.993 8.790 1.00 85.31 92 VAL A O 1
ATOM 709 N N . ARG A 1 93 ? 11.868 -10.201 8.656 1.00 90.50 93 ARG A N 1
ATOM 710 C CA . ARG A 1 93 ? 10.456 -10.121 9.040 1.00 90.50 93 ARG A CA 1
ATOM 711 C C . ARG A 1 93 ? 10.347 -10.112 10.554 1.00 90.50 93 ARG A C 1
ATOM 713 O O . ARG A 1 93 ? 10.891 -11.012 11.188 1.00 90.50 93 ARG A O 1
ATOM 720 N N . ARG A 1 94 ? 9.661 -9.118 11.114 1.00 91.75 94 ARG A N 1
ATOM 721 C CA . ARG A 1 94 ? 9.412 -9.016 12.557 1.00 91.75 94 ARG A CA 1
ATOM 722 C C . ARG A 1 94 ? 8.040 -8.402 12.785 1.00 91.75 94 ARG A C 1
ATOM 724 O O . ARG A 1 94 ? 7.749 -7.352 12.220 1.00 91.75 94 ARG A O 1
ATOM 731 N N . ALA A 1 95 ? 7.206 -9.069 13.574 1.00 93.00 95 ALA A N 1
ATOM 732 C CA . ALA A 1 95 ? 5.822 -8.650 13.789 1.00 93.00 95 ALA A CA 1
ATOM 733 C C . ALA A 1 95 ? 5.713 -7.310 14.534 1.00 93.00 95 ALA A C 1
ATOM 735 O O . ALA A 1 95 ? 4.774 -6.557 14.321 1.00 93.00 95 ALA A O 1
ATOM 736 N N . ASP A 1 96 ? 6.715 -7.002 15.349 1.00 93.06 96 ASP A N 1
ATOM 737 C CA . ASP A 1 96 ? 6.855 -5.809 16.180 1.00 93.06 96 ASP A CA 1
ATOM 738 C C . ASP A 1 96 ? 7.784 -4.752 15.558 1.00 93.06 96 ASP A C 1
ATOM 740 O O . ASP A 1 96 ? 8.188 -3.798 16.221 1.00 93.06 96 ASP A O 1
ATOM 744 N N . ARG A 1 97 ? 8.156 -4.903 14.276 1.00 92.19 97 ARG A N 1
ATOM 745 C CA . ARG A 1 97 ? 8.963 -3.900 13.558 1.00 92.19 97 ARG A CA 1
ATOM 746 C C . ARG A 1 97 ? 8.250 -2.559 13.445 1.00 92.19 97 ARG A C 1
ATOM 748 O O . ARG A 1 97 ? 8.909 -1.525 13.362 1.00 92.19 97 ARG A O 1
ATOM 755 N N . PHE A 1 98 ? 6.929 -2.605 13.360 1.00 93.44 98 PHE A N 1
ATOM 756 C CA . PHE A 1 98 ? 6.064 -1.449 13.218 1.00 93.44 98 PHE A CA 1
ATOM 757 C C . PHE A 1 98 ? 5.001 -1.472 14.309 1.00 93.44 98 PHE A C 1
ATOM 759 O O . PHE A 1 98 ? 4.718 -2.530 14.873 1.00 93.44 98 PHE A O 1
ATOM 766 N N . ALA A 1 99 ? 4.419 -0.314 14.584 1.00 93.44 99 ALA A N 1
ATOM 767 C CA . ALA A 1 99 ? 3.335 -0.159 15.540 1.00 93.44 99 ALA A CA 1
ATOM 768 C C . ALA A 1 99 ? 2.237 0.747 14.971 1.00 93.44 99 ALA A C 1
ATOM 770 O O . ALA A 1 99 ? 2.483 1.558 14.078 1.00 93.44 99 ALA A O 1
ATOM 771 N N . VAL A 1 100 ? 1.020 0.578 15.484 1.00 94.56 100 VAL A N 1
ATOM 772 C CA . VAL A 1 100 ? -0.122 1.457 15.210 1.00 94.56 100 VAL A CA 1
ATOM 773 C C . VAL A 1 100 ? -0.300 2.350 16.429 1.00 94.56 100 VAL A C 1
ATOM 775 O O . VAL A 1 100 ? -0.566 1.836 17.516 1.00 94.56 100 VAL A O 1
ATOM 778 N N . SER A 1 101 ? -0.150 3.659 16.251 1.00 92.69 101 SER A N 1
ATOM 779 C CA . SER A 1 101 ? -0.372 4.652 17.305 1.00 92.69 101 SER A CA 1
ATOM 780 C C . SER A 1 101 ? -1.834 4.636 17.768 1.00 92.69 101 SER A C 1
ATOM 782 O O . SER A 1 101 ? -2.737 4.324 16.986 1.00 92.69 101 SER A O 1
ATOM 784 N N . ASP A 1 102 ? -2.089 5.010 19.023 1.00 93.56 102 ASP A N 1
ATOM 785 C CA . ASP A 1 102 ? -3.435 4.948 19.617 1.00 93.56 102 ASP A CA 1
ATOM 786 C C . ASP A 1 102 ? -4.482 5.764 18.839 1.00 93.56 102 ASP A C 1
ATOM 788 O O . ASP A 1 102 ? -5.621 5.324 18.681 1.00 93.56 102 ASP A O 1
ATOM 792 N N . GLU A 1 103 ? -4.083 6.903 18.267 1.00 93.69 103 GLU A N 1
ATOM 793 C CA . GLU A 1 103 ? -4.940 7.754 17.426 1.00 93.69 103 GLU A CA 1
ATOM 794 C C . GLU A 1 103 ? -5.477 7.037 16.170 1.00 93.69 103 GLU A C 1
ATOM 796 O O . GLU A 1 103 ? -6.563 7.362 15.689 1.00 93.69 103 GLU A O 1
ATOM 801 N N . TRP A 1 104 ? -4.767 6.019 15.672 1.00 94.00 104 TRP A N 1
ATOM 802 C CA . TRP A 1 104 ? -5.129 5.270 14.465 1.00 94.00 104 TRP A CA 1
ATOM 803 C C . TRP A 1 104 ? -5.839 3.946 14.754 1.00 94.00 104 TRP A C 1
ATOM 805 O O . TRP A 1 104 ? -6.232 3.247 13.821 1.00 94.00 104 TRP A O 1
ATOM 815 N N . GLN A 1 105 ? -6.079 3.598 16.022 1.00 94.88 105 GLN A N 1
ATOM 816 C CA . GLN A 1 105 ? -6.755 2.345 16.384 1.00 94.88 105 GLN A CA 1
ATOM 817 C C . GLN A 1 105 ? -8.144 2.217 15.744 1.00 94.88 105 GLN A C 1
ATOM 819 O O . GLN A 1 105 ? -8.520 1.128 15.306 1.00 94.88 105 GLN A O 1
ATOM 824 N N . GLY A 1 106 ? -8.882 3.325 15.615 1.00 93.94 106 GLY A N 1
ATOM 825 C CA . GLY A 1 106 ? -10.181 3.353 14.930 1.00 93.94 106 GLY A CA 1
ATOM 826 C C . GLY A 1 106 ? -10.102 3.070 13.423 1.00 93.94 106 GLY A C 1
ATOM 827 O O . GLY A 1 106 ? -11.046 2.524 12.857 1.00 93.94 106 GLY A O 1
ATOM 828 N N . ALA A 1 107 ? -8.964 3.377 12.790 1.00 92.56 107 ALA A N 1
ATOM 829 C CA . ALA A 1 107 ? -8.710 3.113 11.373 1.00 92.56 107 ALA A CA 1
ATOM 830 C C . ALA A 1 107 ? -8.308 1.653 11.100 1.00 92.56 107 ALA A C 1
ATOM 832 O O . ALA A 1 107 ? -8.284 1.226 9.945 1.00 92.56 107 ALA A O 1
ATOM 833 N N . VAL A 1 108 ? -7.949 0.897 12.144 1.00 96.00 108 VAL A N 1
ATOM 834 C CA . VAL A 1 108 ? -7.351 -0.440 12.025 1.00 96.00 108 VAL A CA 1
ATOM 835 C C . VAL A 1 108 ? -8.256 -1.527 12.587 1.00 96.00 108 VAL A C 1
ATOM 837 O O . VAL A 1 108 ? -8.465 -2.544 11.930 1.00 96.00 108 VAL A O 1
ATOM 840 N N . ARG A 1 109 ? -8.803 -1.351 13.792 1.00 97.25 109 ARG A N 1
ATOM 841 C CA . ARG A 1 109 ? -9.531 -2.418 14.486 1.00 97.25 109 ARG A CA 1
ATOM 842 C C . ARG A 1 109 ? -10.804 -2.816 13.734 1.00 97.25 109 ARG A C 1
ATOM 844 O O . ARG A 1 109 ? -11.699 -1.998 13.549 1.00 97.25 109 ARG A O 1
ATOM 851 N N . GLY A 1 110 ? -10.898 -4.091 13.356 1.00 96.31 110 GLY A N 1
ATOM 852 C CA . GLY A 1 110 ? -12.028 -4.637 12.599 1.00 96.31 110 GLY A CA 1
ATOM 853 C C . GLY A 1 110 ? -12.140 -4.074 11.180 1.00 96.31 110 GLY A C 1
ATOM 854 O O . GLY A 1 110 ? -13.238 -4.036 10.641 1.00 96.31 110 GLY A O 1
ATOM 855 N N . LYS A 1 111 ? -11.038 -3.562 10.617 1.00 94.50 111 LYS A N 1
ATOM 856 C CA . LYS A 1 111 ? -10.989 -2.957 9.282 1.00 94.50 111 LYS A CA 1
ATOM 857 C C . LYS A 1 111 ? -10.143 -3.769 8.316 1.00 94.50 111 LYS A C 1
ATOM 859 O O . LYS A 1 111 ? -9.216 -4.478 8.725 1.00 94.50 111 LYS A O 1
ATOM 864 N N . HIS A 1 112 ? -10.425 -3.600 7.031 1.00 94.00 112 HIS A N 1
ATOM 865 C CA . HIS A 1 112 ? -9.541 -4.010 5.954 1.00 94.00 112 HIS A CA 1
ATOM 866 C C . HIS A 1 112 ? -8.551 -2.901 5.635 1.00 94.00 112 HIS A C 1
ATOM 868 O O . HIS A 1 112 ? -8.922 -1.839 5.136 1.00 94.00 112 HIS A O 1
ATOM 874 N N . VAL A 1 113 ? -7.273 -3.160 5.896 1.00 94.38 113 VAL A N 1
ATOM 875 C CA . VAL A 1 113 ? -6.212 -2.168 5.710 1.00 94.38 113 VAL A CA 1
ATOM 876 C C . VAL A 1 113 ? -5.411 -2.464 4.443 1.00 94.38 113 VAL A C 1
ATOM 878 O O . VAL A 1 113 ? -4.851 -3.552 4.287 1.00 94.38 113 VAL A O 1
ATOM 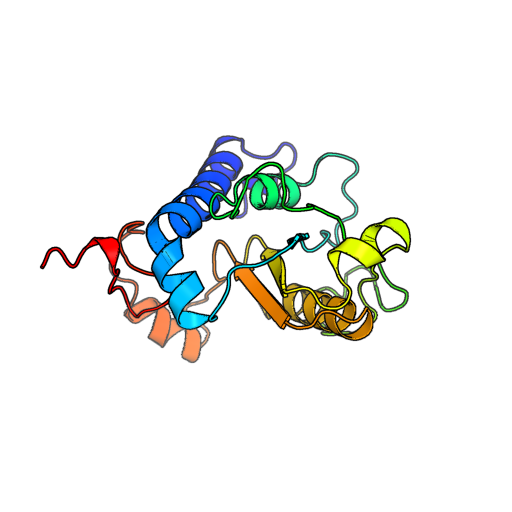881 N N . LEU A 1 114 ? -5.292 -1.483 3.549 1.00 93.94 114 LEU A N 1
ATOM 882 C CA . LEU A 1 114 ? -4.343 -1.529 2.436 1.00 93.94 114 LEU A CA 1
ATOM 883 C C . LEU A 1 114 ? -2.970 -1.026 2.891 1.00 93.94 114 LEU A C 1
ATOM 885 O O . LEU A 1 114 ? -2.852 0.089 3.388 1.00 93.94 114 LEU A O 1
ATOM 889 N N . VAL A 1 115 ? -1.918 -1.806 2.653 1.00 93.56 115 VAL A N 1
ATOM 890 C CA . VAL A 1 115 ? -0.518 -1.409 2.849 1.00 93.56 115 VAL A CA 1
ATOM 891 C C . VAL A 1 115 ? 0.120 -1.146 1.492 1.00 93.56 115 VAL A C 1
ATOM 893 O O . VAL A 1 115 ? 0.296 -2.072 0.700 1.00 93.56 115 VAL A O 1
ATOM 896 N N . VAL A 1 116 ? 0.513 0.101 1.238 1.00 89.50 116 VAL A N 1
ATOM 897 C CA . VAL A 1 116 ? 1.212 0.494 0.007 1.00 89.50 116 VAL A CA 1
ATOM 898 C C . VAL A 1 116 ? 2.725 0.529 0.236 1.00 89.50 116 VAL A C 1
ATOM 900 O O . VAL A 1 116 ? 3.214 1.111 1.207 1.00 89.50 116 VAL A O 1
ATOM 903 N N . ASP A 1 117 ? 3.476 -0.077 -0.681 1.00 87.31 117 ASP A N 1
ATOM 904 C CA . ASP A 1 117 ? 4.940 -0.012 -0.744 1.00 87.31 117 ASP A CA 1
ATOM 905 C C . ASP A 1 117 ? 5.391 0.279 -2.186 1.00 87.31 117 ASP A C 1
ATOM 907 O O . ASP A 1 117 ? 4.683 0.026 -3.164 1.00 87.31 117 ASP A O 1
ATOM 911 N N . ASP A 1 118 ? 6.591 0.821 -2.346 1.00 85.12 118 ASP A N 1
ATOM 912 C CA . ASP A 1 118 ? 7.122 1.164 -3.663 1.00 85.12 118 ASP A CA 1
ATOM 913 C C . ASP A 1 118 ? 7.621 -0.056 -4.438 1.00 85.12 118 ASP A C 1
ATOM 915 O O . ASP A 1 118 ? 7.479 -0.142 -5.659 1.00 85.12 118 ASP A O 1
ATOM 919 N N . THR A 1 119 ? 8.265 -1.002 -3.761 1.00 86.44 119 THR A N 1
ATOM 920 C CA . THR A 1 119 ? 8.940 -2.109 -4.429 1.00 86.44 119 THR A CA 1
ATOM 921 C C . THR A 1 119 ? 9.000 -3.342 -3.542 1.00 86.44 119 THR A C 1
ATOM 923 O O . THR A 1 119 ? 9.678 -3.379 -2.513 1.00 86.44 119 THR A O 1
ATOM 926 N N . TRP A 1 120 ? 8.399 -4.425 -4.024 1.00 89.50 120 TRP A N 1
ATOM 927 C CA . TRP A 1 120 ? 8.570 -5.744 -3.444 1.00 89.50 120 TRP A CA 1
ATOM 928 C C . TRP A 1 120 ? 9.987 -6.259 -3.702 1.00 89.50 120 TRP A C 1
ATOM 930 O O . TRP A 1 120 ? 10.367 -6.540 -4.839 1.00 89.50 120 TRP A O 1
ATOM 940 N N . THR A 1 121 ? 10.769 -6.416 -2.637 1.00 88.31 121 THR A N 1
ATOM 941 C CA . THR A 1 121 ? 12.081 -7.081 -2.682 1.00 88.31 121 THR A CA 1
ATOM 942 C C . THR A 1 121 ? 11.979 -8.481 -2.080 1.00 88.31 121 THR A C 1
ATOM 944 O O . THR A 1 121 ? 11.639 -9.428 -2.778 1.00 88.31 121 THR A O 1
ATOM 947 N N . THR A 1 122 ? 12.211 -8.613 -0.774 1.00 87.81 122 THR A N 1
ATOM 948 C CA . THR A 1 122 ? 11.954 -9.848 -0.015 1.00 87.81 122 THR A CA 1
ATOM 949 C C . THR A 1 122 ? 10.535 -9.899 0.554 1.00 87.81 122 THR A C 1
ATOM 951 O O . THR A 1 122 ? 10.139 -10.908 1.126 1.00 87.81 122 THR A O 1
ATOM 954 N N . GLY A 1 123 ? 9.789 -8.792 0.468 1.00 89.12 123 GLY A N 1
ATOM 955 C CA . GLY A 1 123 ? 8.491 -8.627 1.127 1.00 89.12 123 GLY A CA 1
ATOM 956 C C . GLY A 1 123 ? 8.573 -8.382 2.636 1.00 89.12 123 GLY A C 1
ATOM 957 O O . GLY A 1 123 ? 7.539 -8.257 3.283 1.00 89.12 123 GLY A O 1
ATOM 958 N N . ALA A 1 124 ? 9.776 -8.294 3.220 1.00 91.31 124 ALA A N 1
ATOM 959 C CA . ALA A 1 124 ? 9.928 -8.236 4.673 1.00 91.31 124 ALA A CA 1
ATOM 960 C C . ALA A 1 124 ? 9.223 -7.036 5.318 1.00 91.31 124 ALA A C 1
ATOM 962 O O . ALA A 1 124 ? 8.625 -7.177 6.382 1.00 91.31 124 ALA A O 1
ATOM 963 N N . SER A 1 125 ? 9.273 -5.879 4.661 1.00 90.19 125 SER A N 1
ATOM 964 C CA . SER A 1 125 ? 8.601 -4.656 5.095 1.00 90.19 125 SER A CA 1
ATOM 965 C C . SER A 1 125 ? 7.077 -4.807 5.123 1.00 90.19 125 SER A C 1
ATOM 967 O O . SER A 1 125 ? 6.497 -4.706 6.201 1.00 90.19 125 SER A O 1
ATOM 969 N N . ILE A 1 126 ? 6.445 -5.132 3.986 1.00 92.56 126 ILE A N 1
ATOM 970 C CA . ILE A 1 126 ? 4.990 -5.351 3.910 1.00 92.56 126 ILE A CA 1
ATOM 971 C C . ILE A 1 126 ? 4.531 -6.433 4.885 1.00 92.56 126 ILE A C 1
ATOM 973 O O . ILE A 1 126 ? 3.541 -6.240 5.576 1.00 92.56 126 ILE A O 1
ATOM 977 N N . GLN A 1 127 ? 5.244 -7.558 4.981 1.00 94.69 127 GLN A N 1
ATOM 978 C CA . GLN A 1 127 ? 4.831 -8.643 5.876 1.00 94.69 127 GLN A CA 1
ATOM 979 C C . GLN A 1 127 ? 4.943 -8.248 7.354 1.00 94.69 127 GLN A C 1
ATOM 981 O O . GLN A 1 127 ? 4.100 -8.640 8.154 1.00 94.69 127 GLN A O 1
ATOM 986 N N . SER A 1 128 ? 5.945 -7.443 7.715 1.00 94.94 128 SER A N 1
ATOM 987 C CA . SER A 1 128 ? 6.063 -6.900 9.074 1.00 94.94 128 SER A CA 1
ATOM 988 C C . SER A 1 128 ? 4.953 -5.888 9.372 1.00 94.94 128 SER A C 1
ATOM 990 O O . SER A 1 128 ? 4.376 -5.920 10.452 1.00 94.94 128 SER A O 1
ATOM 992 N N . ALA A 1 129 ? 4.613 -5.027 8.407 1.00 94.88 129 ALA A N 1
ATOM 993 C CA . ALA A 1 129 ? 3.503 -4.082 8.529 1.00 94.88 129 ALA A CA 1
ATOM 994 C C . ALA A 1 129 ? 2.160 -4.812 8.672 1.00 94.88 129 ALA A C 1
ATOM 996 O O . ALA A 1 129 ? 1.380 -4.504 9.567 1.00 94.88 129 ALA A O 1
ATOM 997 N N . ALA A 1 130 ? 1.921 -5.835 7.850 1.00 96.75 130 ALA A N 1
ATOM 998 C CA . ALA A 1 130 ? 0.723 -6.660 7.937 1.00 96.75 130 ALA A CA 1
ATOM 999 C C . ALA A 1 130 ? 0.609 -7.366 9.292 1.00 96.75 130 ALA A C 1
ATOM 1001 O O . ALA A 1 130 ? -0.468 -7.379 9.879 1.00 96.75 130 ALA A O 1
ATOM 1002 N N . ALA A 1 131 ? 1.711 -7.905 9.819 1.00 97.12 131 ALA A N 1
ATOM 1003 C CA . ALA A 1 131 ? 1.724 -8.513 11.145 1.00 97.12 131 ALA A CA 1
ATOM 1004 C C . ALA A 1 131 ? 1.389 -7.495 12.252 1.00 97.12 131 ALA A C 1
ATOM 1006 O O . ALA A 1 131 ? 0.536 -7.785 13.087 1.00 97.12 131 ALA A O 1
ATOM 1007 N N . ALA A 1 132 ? 1.980 -6.297 12.220 1.00 96.69 132 ALA A N 1
ATOM 1008 C CA . ALA A 1 132 ? 1.676 -5.229 13.175 1.00 96.69 132 ALA A CA 1
ATOM 1009 C C . ALA A 1 132 ? 0.197 -4.801 13.124 1.00 96.69 132 ALA A C 1
ATOM 1011 O O . ALA A 1 132 ? -0.454 -4.689 14.160 1.00 96.69 132 ALA A O 1
ATOM 1012 N N . LEU A 1 133 ? -0.364 -4.634 11.922 1.00 97.75 133 LEU A N 1
ATOM 1013 C CA . LEU A 1 133 ? -1.779 -4.296 11.725 1.00 97.75 133 LEU A CA 1
ATOM 1014 C C . LEU A 1 133 ? -2.714 -5.394 12.239 1.00 97.75 133 LEU A C 1
ATOM 1016 O O . LEU A 1 133 ? -3.712 -5.105 12.894 1.00 97.75 133 LEU A O 1
ATOM 1020 N N . LYS A 1 134 ? -2.380 -6.662 11.979 1.00 98.06 134 LYS A N 1
ATOM 1021 C CA . LYS A 1 134 ? -3.137 -7.808 12.494 1.00 98.06 134 LYS A CA 1
ATOM 1022 C C . LYS A 1 134 ? -3.100 -7.875 14.019 1.00 98.06 134 LYS A C 1
ATOM 1024 O O . LYS A 1 134 ? -4.138 -8.102 14.629 1.00 98.06 134 LYS A O 1
ATOM 1029 N N . LEU A 1 135 ? -1.945 -7.620 14.636 1.00 97.50 135 LEU A N 1
ATOM 1030 C CA . LEU A 1 135 ? -1.817 -7.530 16.095 1.00 97.50 135 LEU A CA 1
ATOM 1031 C C . LEU A 1 135 ? -2.613 -6.354 16.682 1.00 97.50 135 LEU A C 1
ATOM 1033 O O . LEU A 1 135 ? -3.175 -6.484 17.765 1.00 97.50 135 LEU A O 1
ATOM 1037 N N . ALA A 1 136 ? -2.721 -5.243 15.951 1.00 97.19 136 ALA A N 1
ATOM 1038 C CA . ALA A 1 136 ? -3.573 -4.105 16.304 1.00 97.19 136 ALA A CA 1
ATOM 1039 C C . ALA A 1 136 ? -5.078 -4.350 16.041 1.00 97.19 136 ALA A C 1
ATOM 1041 O O . ALA A 1 136 ? -5.910 -3.494 16.337 1.00 97.19 136 ALA A O 1
ATOM 1042 N N . GLY A 1 137 ? -5.449 -5.527 15.526 1.00 98.06 137 GLY A N 1
ATOM 1043 C CA . GLY A 1 137 ? -6.838 -5.949 15.367 1.00 98.06 137 GLY A CA 1
ATOM 1044 C C . GLY A 1 137 ? -7.438 -5.722 13.981 1.00 98.06 137 GLY A C 1
ATOM 1045 O O . GLY A 1 137 ? -8.662 -5.732 13.871 1.00 98.06 137 GLY A O 1
ATOM 1046 N N . ALA A 1 138 ? -6.631 -5.523 12.933 1.00 97.81 138 ALA A N 1
ATOM 1047 C CA . ALA A 1 138 ? -7.129 -5.501 11.555 1.00 97.81 138 ALA A CA 1
ATOM 1048 C C . ALA A 1 138 ? -7.840 -6.810 11.186 1.00 97.81 138 ALA A C 1
ATOM 1050 O O . ALA A 1 138 ? -7.299 -7.904 11.382 1.00 97.81 138 ALA A O 1
ATOM 1051 N N . GLU A 1 139 ? -9.022 -6.705 10.581 1.00 96.75 139 GLU A N 1
ATOM 1052 C CA . GLU A 1 139 ? -9.772 -7.866 10.099 1.00 96.75 139 GLU A CA 1
ATOM 1053 C C . GLU A 1 139 ? -9.045 -8.519 8.924 1.00 96.75 139 GLU A C 1
ATOM 1055 O O . GLU A 1 139 ? -8.836 -9.733 8.896 1.00 96.75 139 GLU A O 1
ATOM 1060 N N . SER A 1 140 ? -8.546 -7.712 7.991 1.00 96.00 140 SER A N 1
ATOM 1061 C CA . SER A 1 140 ? -7.836 -8.152 6.791 1.00 96.00 140 SER A CA 1
ATOM 1062 C C . SER A 1 140 ? -6.775 -7.124 6.389 1.00 96.00 140 SER A C 1
ATOM 1064 O O . SER A 1 140 ? -6.825 -5.956 6.776 1.00 96.00 140 SER A O 1
ATOM 1066 N N . VAL A 1 141 ? -5.744 -7.580 5.674 1.00 96.00 141 VAL A N 1
ATOM 1067 C CA . VAL A 1 141 ? -4.661 -6.712 5.199 1.00 96.00 141 VAL A CA 1
ATOM 1068 C C . VAL A 1 141 ? -4.305 -7.096 3.771 1.00 96.00 141 VAL A C 1
ATOM 1070 O O . VAL A 1 141 ? -3.985 -8.258 3.516 1.00 96.00 141 VAL A O 1
ATOM 1073 N N . THR A 1 142 ? -4.295 -6.116 2.872 1.00 94.31 142 THR A N 1
ATOM 1074 C CA . THR A 1 142 ? -3.849 -6.278 1.483 1.00 94.31 142 THR A CA 1
ATOM 1075 C C . THR A 1 142 ? -2.559 -5.500 1.264 1.00 94.31 142 THR A C 1
ATOM 1077 O O . THR A 1 142 ? -2.456 -4.345 1.658 1.00 94.31 142 THR A O 1
ATOM 1080 N N . GLY A 1 143 ? -1.559 -6.122 0.638 1.00 93.19 143 GLY A N 1
ATOM 1081 C CA . GLY A 1 143 ? -0.315 -5.454 0.253 1.00 93.19 143 GLY A CA 1
ATOM 1082 C C . GLY A 1 143 ? -0.324 -5.069 -1.224 1.00 93.19 143 GLY A C 1
ATOM 1083 O O . GLY A 1 143 ? -0.528 -5.932 -2.075 1.00 93.19 143 GLY A O 1
ATOM 1084 N N . LEU A 1 144 ? -0.044 -3.804 -1.532 1.00 91.31 144 LEU A N 1
ATOM 1085 C CA . LEU A 1 144 ? 0.107 -3.296 -2.894 1.00 91.31 144 LEU A CA 1
ATOM 1086 C C . LEU A 1 144 ? 1.520 -2.747 -3.093 1.00 91.31 144 LEU A C 1
ATOM 1088 O O . LEU A 1 144 ? 1.927 -1.795 -2.431 1.00 91.31 144 LEU A O 1
ATOM 1092 N N . CYS A 1 145 ? 2.257 -3.325 -4.042 1.00 90.06 145 CYS A N 1
ATOM 1093 C CA . CYS A 1 145 ? 3.549 -2.802 -4.477 1.00 90.06 145 CYS A CA 1
ATOM 1094 C C . CYS A 1 145 ? 3.462 -2.235 -5.888 1.00 90.06 145 CYS A C 1
ATOM 1096 O O . CYS A 1 145 ? 2.969 -2.914 -6.786 1.00 90.06 145 CYS A O 1
ATOM 1098 N N . ALA A 1 146 ? 4.030 -1.047 -6.105 1.00 87.50 146 ALA A N 1
ATOM 1099 C CA . ALA A 1 146 ? 4.110 -0.465 -7.447 1.00 87.50 146 ALA A CA 1
ATOM 1100 C C . ALA A 1 146 ? 5.016 -1.278 -8.392 1.00 87.50 146 ALA A C 1
ATOM 1102 O O . ALA A 1 146 ? 4.804 -1.292 -9.602 1.00 87.50 146 ALA A O 1
ATOM 1103 N N . ALA A 1 147 ? 6.021 -1.975 -7.853 1.00 87.31 147 ALA A N 1
ATOM 1104 C CA . ALA A 1 147 ? 6.868 -2.875 -8.629 1.00 87.31 147 ALA A CA 1
ATOM 1105 C C . ALA A 1 147 ? 7.436 -4.032 -7.814 1.00 87.31 147 ALA A C 1
ATOM 1107 O O . ALA A 1 147 ? 7.353 -4.075 -6.588 1.00 87.31 147 ALA A O 1
ATOM 1108 N N . ARG A 1 148 ? 8.095 -4.951 -8.521 1.00 89.38 148 ARG A N 1
ATOM 1109 C CA . ARG A 1 148 ? 8.869 -6.051 -7.952 1.00 89.38 148 ARG A CA 1
ATOM 1110 C C . ARG A 1 148 ? 10.318 -5.967 -8.414 1.00 89.38 148 ARG A C 1
ATOM 1112 O O . ARG A 1 148 ? 10.598 -5.817 -9.599 1.00 89.38 148 ARG A O 1
ATOM 1119 N N . TRP A 1 149 ? 11.247 -6.091 -7.474 1.00 89.12 149 TRP A N 1
ATOM 1120 C CA . TRP A 1 149 ? 12.669 -6.174 -7.771 1.00 89.12 149 TRP A CA 1
ATOM 1121 C C . TRP A 1 149 ? 13.029 -7.590 -8.225 1.00 89.12 149 TRP A C 1
ATOM 1123 O O . TRP A 1 149 ? 12.947 -8.541 -7.444 1.00 89.12 149 TRP A O 1
ATOM 1133 N N . LEU A 1 150 ? 13.476 -7.720 -9.472 1.00 89.50 150 LEU A N 1
ATOM 1134 C CA . LEU A 1 150 ? 13.855 -8.993 -10.084 1.00 89.50 150 LEU A CA 1
ATOM 1135 C C . LEU A 1 150 ? 15.329 -8.990 -10.510 1.00 89.50 150 LEU A C 1
ATOM 1137 O O . LEU A 1 150 ? 15.954 -7.938 -10.645 1.00 89.50 150 LEU A O 1
ATOM 1141 N N . LYS A 1 151 ? 15.907 -10.183 -10.679 1.00 90.06 151 LYS A N 1
ATOM 1142 C CA . LYS A 1 151 ? 17.292 -10.378 -11.134 1.00 90.06 151 LYS A CA 1
ATOM 1143 C C . LYS A 1 151 ? 17.367 -11.615 -12.018 1.00 90.06 151 LYS A C 1
ATOM 1145 O O . LYS A 1 151 ? 16.971 -12.681 -11.569 1.00 90.06 151 LYS A O 1
ATOM 1150 N N . TRP A 1 152 ? 17.958 -11.493 -13.203 1.00 91.25 152 TRP A N 1
ATOM 1151 C CA . TRP A 1 152 ? 18.182 -12.626 -14.111 1.00 91.25 152 TRP A CA 1
ATOM 1152 C C . TRP A 1 152 ? 19.031 -13.747 -13.504 1.00 91.25 152 TRP A C 1
ATOM 1154 O O . TRP A 1 152 ? 18.875 -14.902 -13.872 1.00 91.25 152 TRP A O 1
ATOM 1164 N N . SER A 1 153 ? 19.912 -13.428 -12.554 1.00 92.62 153 SER A N 1
ATOM 1165 C CA . SER A 1 153 ? 20.766 -14.425 -11.903 1.00 92.62 153 SER A CA 1
ATOM 1166 C C . SER A 1 153 ? 20.046 -15.306 -10.877 1.00 92.62 153 SER A C 1
ATOM 1168 O O . SER A 1 153 ? 20.667 -16.209 -10.326 1.00 92.62 153 SER A O 1
ATOM 1170 N N . TRP A 1 154 ? 18.771 -15.046 -10.572 1.00 91.25 154 TRP A N 1
ATOM 1171 C CA . TRP A 1 154 ? 17.980 -15.878 -9.664 1.00 91.25 154 TRP A CA 1
ATOM 1172 C C . TRP A 1 154 ? 17.011 -16.731 -10.498 1.00 91.25 154 TRP A C 1
ATOM 1174 O O . TRP A 1 154 ? 16.187 -16.142 -11.198 1.00 91.25 154 TRP A O 1
ATOM 1184 N N . PRO A 1 155 ? 17.075 -18.078 -10.444 1.00 88.62 155 PRO A N 1
ATOM 1185 C CA . PRO A 1 155 ? 16.322 -18.950 -11.355 1.00 88.62 155 PRO A CA 1
ATOM 1186 C C . PRO A 1 155 ? 14.818 -18.644 -11.428 1.00 88.62 155 PRO A C 1
ATOM 1188 O O . PRO A 1 155 ? 14.286 -18.417 -12.513 1.00 88.62 155 PRO A O 1
ATOM 1191 N N . ASP A 1 156 ? 14.157 -18.504 -10.277 1.00 85.56 156 ASP A N 1
ATOM 1192 C CA . ASP A 1 156 ? 12.718 -18.204 -10.212 1.00 85.56 156 ASP A CA 1
ATOM 1193 C C . ASP A 1 156 ? 12.371 -16.820 -10.787 1.00 85.56 156 ASP A C 1
ATOM 1195 O O . ASP A 1 156 ? 11.280 -16.591 -11.307 1.00 85.56 156 ASP A O 1
ATOM 1199 N N . HIS A 1 157 ? 13.304 -15.868 -10.707 1.00 91.81 157 HIS A N 1
ATOM 1200 C CA . HIS A 1 157 ? 13.126 -14.539 -11.286 1.00 91.81 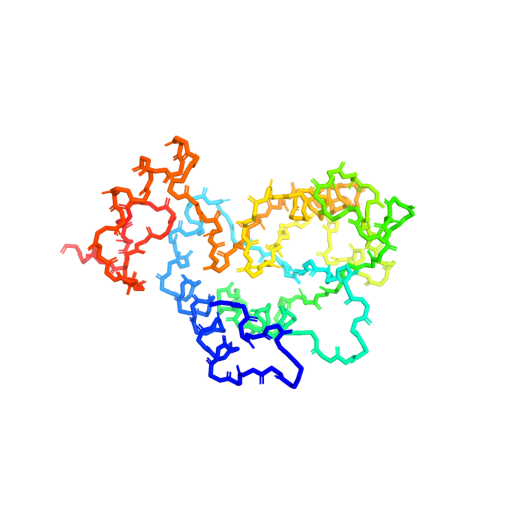157 HIS A CA 1
ATOM 1201 C C . HIS A 1 157 ? 13.347 -14.553 -12.794 1.00 91.81 157 HIS A C 1
ATOM 1203 O O . HIS A 1 157 ? 12.641 -13.840 -13.499 1.00 91.81 157 HIS A O 1
ATOM 1209 N N . ALA A 1 158 ? 14.306 -15.340 -13.287 1.00 90.94 158 ALA A N 1
ATOM 1210 C CA . ALA A 1 158 ? 14.580 -15.471 -14.713 1.00 90.94 158 ALA A CA 1
ATOM 1211 C C . ALA A 1 158 ? 13.370 -16.039 -15.463 1.00 90.94 158 ALA A C 1
ATOM 1213 O O . ALA A 1 158 ? 13.018 -15.517 -16.517 1.00 90.94 158 ALA A O 1
ATOM 1214 N N . ALA A 1 159 ? 12.692 -17.037 -14.885 1.00 88.12 159 ALA A N 1
ATOM 1215 C CA . ALA A 1 159 ? 11.457 -17.584 -15.443 1.00 88.12 159 ALA A CA 1
ATOM 1216 C C . ALA A 1 159 ? 10.371 -16.502 -15.586 1.00 88.12 159 ALA A C 1
ATOM 1218 O O . ALA A 1 159 ? 9.822 -16.322 -16.669 1.00 88.12 159 ALA A O 1
ATOM 1219 N N . LEU A 1 160 ? 10.118 -15.724 -14.524 1.00 87.19 160 LEU A N 1
ATOM 1220 C CA . LEU A 1 160 ? 9.156 -14.618 -14.565 1.00 87.19 160 LEU A CA 1
ATOM 1221 C C . LEU A 1 160 ? 9.571 -13.534 -15.569 1.00 87.19 160 LEU A C 1
ATOM 1223 O O . LEU A 1 160 ? 8.755 -13.101 -16.377 1.00 87.19 160 LEU A O 1
ATOM 1227 N N . LEU A 1 161 ? 10.836 -13.112 -15.550 1.00 89.62 161 LEU A N 1
ATOM 1228 C CA . LEU A 1 161 ? 11.359 -12.105 -16.474 1.00 89.62 161 LEU A CA 1
ATOM 1229 C C . LEU A 1 161 ? 11.246 -12.556 -17.936 1.00 89.62 161 LEU A C 1
ATOM 1231 O O . LEU A 1 161 ? 10.944 -11.732 -18.793 1.00 89.62 161 LEU A O 1
ATOM 1235 N N . GLY A 1 162 ? 11.399 -13.854 -18.212 1.00 87.75 162 GLY A N 1
ATOM 1236 C CA . GLY A 1 162 ? 11.168 -14.438 -19.534 1.00 87.75 162 GLY A CA 1
ATOM 1237 C C . GLY A 1 162 ? 9.725 -14.297 -20.037 1.00 87.75 162 GLY A C 1
ATOM 1238 O O . GLY A 1 162 ? 9.502 -14.331 -21.242 1.00 87.75 162 GLY A O 1
ATOM 1239 N N . THR A 1 163 ? 8.753 -14.087 -19.141 1.00 85.62 163 THR A N 1
ATOM 1240 C CA . THR A 1 163 ? 7.348 -13.815 -19.504 1.00 85.62 163 THR A CA 1
ATOM 1241 C C . THR A 1 163 ? 7.029 -12.323 -19.659 1.00 85.62 163 THR A C 1
ATOM 1243 O O . THR A 1 163 ? 6.009 -11.970 -20.247 1.00 85.62 163 THR A O 1
ATOM 1246 N N . CYS A 1 164 ? 7.897 -11.434 -19.167 1.00 84.81 164 CYS A N 1
ATOM 1247 C CA . CYS A 1 164 ? 7.713 -9.981 -19.201 1.00 84.81 164 CYS A CA 1
ATOM 1248 C C . CYS A 1 164 ? 8.314 -9.375 -20.480 1.00 84.81 164 CYS A C 1
ATOM 1250 O O . CYS A 1 164 ? 9.242 -8.572 -20.416 1.00 84.81 164 CYS A O 1
ATOM 1252 N N . THR A 1 165 ? 7.822 -9.790 -21.647 1.00 82.31 165 THR A N 1
ATOM 1253 C CA . THR A 1 165 ? 8.370 -9.385 -22.958 1.00 82.31 165 THR A CA 1
ATOM 1254 C C . THR A 1 165 ? 7.766 -8.102 -23.526 1.00 82.31 165 THR A C 1
ATOM 1256 O O . THR A 1 165 ? 8.217 -7.623 -24.563 1.00 82.31 165 THR A O 1
ATOM 1259 N N . SER A 1 166 ? 6.745 -7.549 -22.874 1.00 84.25 166 SER A N 1
ATOM 1260 C CA . SER A 1 166 ? 6.063 -6.322 -23.288 1.00 84.25 166 SER A CA 1
ATOM 1261 C C . SER A 1 166 ? 6.308 -5.201 -22.288 1.00 84.25 166 SER A C 1
ATOM 1263 O O . SER A 1 166 ? 6.569 -5.454 -21.108 1.00 84.25 166 SER A O 1
ATOM 1265 N N . ASP A 1 167 ? 6.175 -3.965 -22.762 1.00 87.06 167 ASP A N 1
ATOM 1266 C CA . ASP A 1 167 ? 6.165 -2.791 -21.898 1.00 87.06 167 ASP A CA 1
ATOM 1267 C C . ASP A 1 167 ? 4.995 -2.833 -20.905 1.00 87.06 167 ASP A C 1
ATOM 1269 O O . ASP A 1 167 ? 4.042 -3.607 -21.041 1.00 87.06 167 ASP A O 1
ATOM 1273 N N . TYR A 1 168 ? 5.079 -1.991 -19.875 1.00 85.88 168 TYR A N 1
ATOM 1274 C CA . TYR A 1 168 ? 4.001 -1.842 -18.906 1.00 85.88 168 TYR A CA 1
ATOM 1275 C C . TYR A 1 168 ? 2.706 -1.398 -19.600 1.00 85.88 168 TYR A C 1
ATOM 1277 O O . TYR A 1 168 ? 2.660 -0.342 -20.226 1.00 85.88 168 TYR A O 1
ATOM 1285 N N . ASP A 1 169 ? 1.649 -2.189 -19.424 1.00 86.62 169 ASP A N 1
ATOM 1286 C CA . ASP A 1 169 ? 0.302 -1.896 -19.901 1.00 86.62 169 ASP A CA 1
ATOM 1287 C C . ASP A 1 169 ? -0.647 -1.766 -18.704 1.00 86.62 169 ASP A C 1
ATOM 1289 O O . ASP A 1 169 ? -0.950 -2.745 -18.016 1.00 86.62 169 ASP A O 1
ATOM 1293 N N . ALA A 1 170 ? -1.129 -0.547 -18.463 1.00 86.06 170 ALA A N 1
ATOM 1294 C CA . ALA A 1 170 ? -2.056 -0.249 -17.378 1.00 86.06 170 ALA A CA 1
ATOM 1295 C C . ALA A 1 170 ? -3.435 -0.910 -17.557 1.00 86.06 170 ALA A C 1
ATOM 1297 O O . ALA A 1 170 ? -4.150 -1.102 -16.571 1.00 86.06 170 ALA A O 1
ATOM 1298 N N . LEU A 1 171 ? -3.816 -1.284 -18.784 1.00 85.44 171 LEU A N 1
ATOM 1299 C CA . LEU A 1 171 ? -5.080 -1.969 -19.074 1.00 85.44 171 LEU A CA 1
ATOM 1300 C C . LEU A 1 171 ? -5.023 -3.457 -18.711 1.00 85.44 171 LEU A C 1
ATOM 1302 O O . LEU A 1 171 ? -6.063 -4.093 -18.512 1.00 85.44 171 LEU A O 1
ATOM 1306 N N . ARG A 1 172 ? -3.821 -4.022 -18.559 1.00 86.12 172 ARG A N 1
ATOM 1307 C CA . ARG A 1 172 ? -3.640 -5.414 -18.160 1.00 86.12 172 ARG A CA 1
ATOM 1308 C C . ARG A 1 172 ? -3.905 -5.575 -16.662 1.00 86.12 172 ARG A C 1
ATOM 1310 O O . ARG A 1 172 ? -3.172 -5.067 -15.819 1.00 86.12 172 ARG A O 1
ATOM 1317 N N . CYS A 1 173 ? -4.954 -6.324 -16.321 1.00 86.94 173 CYS A N 1
ATOM 1318 C CA . CYS A 1 173 ? -5.346 -6.542 -14.928 1.00 86.94 173 CYS A CA 1
ATOM 1319 C C . CYS A 1 173 ? -4.257 -7.222 -14.087 1.00 86.94 173 CYS A C 1
ATOM 1321 O O . CYS A 1 173 ? -3.859 -8.356 -14.362 1.00 86.94 173 CYS A O 1
ATOM 1323 N N . MET A 1 174 ? -3.857 -6.549 -13.005 1.00 85.19 174 MET A N 1
ATOM 1324 C CA . MET A 1 174 ? -2.862 -7.026 -12.037 1.00 85.19 174 MET A CA 1
ATOM 1325 C C . MET A 1 174 ? -3.365 -8.131 -11.095 1.00 85.19 174 MET A C 1
ATOM 1327 O O . MET A 1 174 ? -2.557 -8.796 -10.458 1.00 85.19 174 MET A O 1
ATOM 1331 N N . VAL A 1 175 ? -4.684 -8.330 -11.007 1.00 86.25 175 VAL A N 1
ATOM 1332 C CA . VAL A 1 175 ? -5.311 -9.309 -10.101 1.00 86.25 175 VAL A CA 1
ATOM 1333 C C . VAL A 1 175 ? -5.713 -10.590 -10.836 1.00 86.25 175 VAL A C 1
ATOM 1335 O O . VAL A 1 175 ? -5.626 -11.677 -10.281 1.00 86.25 175 VAL A O 1
ATOM 1338 N N . ARG A 1 176 ? -6.134 -10.483 -12.103 1.00 81.50 176 ARG A N 1
ATOM 1339 C CA . ARG A 1 176 ? -6.799 -11.572 -12.841 1.00 81.50 176 ARG A CA 1
ATOM 1340 C C . ARG A 1 176 ? -6.094 -11.968 -14.133 1.00 81.50 176 ARG A C 1
ATOM 1342 O O . ARG A 1 176 ? -6.728 -12.102 -15.178 1.00 81.50 176 ARG A O 1
ATOM 1349 N N . GLU A 1 177 ? -4.774 -12.133 -14.072 1.00 76.19 177 GLU A N 1
ATOM 1350 C CA . GLU A 1 177 ? -3.942 -12.582 -15.205 1.00 76.19 177 GLU A CA 1
ATOM 1351 C C . GLU A 1 177 ? -4.127 -11.742 -16.486 1.00 76.19 177 GLU A C 1
ATOM 1353 O O . GLU A 1 177 ? -4.056 -12.248 -17.605 1.00 76.19 177 GLU A O 1
ATOM 1358 N N . GLY A 1 178 ? -4.392 -10.442 -16.348 1.00 71.69 178 GLY A N 1
ATOM 1359 C CA . GLY A 1 178 ? -4.634 -9.552 -17.481 1.00 71.69 178 GLY A CA 1
ATOM 1360 C C . GLY A 1 178 ? -6.089 -9.418 -17.934 1.00 71.69 178 GLY A C 1
ATOM 1361 O O . GLY A 1 178 ? -6.363 -8.573 -18.779 1.00 71.69 178 GLY A O 1
ATOM 1362 N N . ARG A 1 179 ? -7.042 -10.166 -17.364 1.00 75.38 179 ARG A N 1
ATOM 1363 C CA . ARG A 1 179 ? -8.470 -10.067 -17.713 1.00 75.38 179 ARG A CA 1
ATOM 1364 C C . ARG A 1 179 ? -9.189 -9.072 -16.800 1.00 75.38 179 ARG A C 1
ATOM 1366 O O . ARG A 1 179 ? -9.466 -9.388 -15.647 1.00 75.38 179 ARG A O 1
ATOM 1373 N N . CYS A 1 180 ? -9.503 -7.882 -17.311 1.00 75.06 180 CYS A N 1
ATOM 1374 C CA . CYS A 1 180 ? -10.297 -6.894 -16.576 1.00 75.06 180 CYS A CA 1
ATOM 1375 C C . CYS A 1 180 ? -11.805 -7.077 -16.829 1.00 75.06 180 CYS A C 1
ATOM 1377 O O . CYS A 1 180 ? -12.214 -7.444 -17.931 1.00 75.06 180 CYS A O 1
ATOM 1379 N N . LEU A 1 181 ? -12.635 -6.784 -15.825 1.00 64.81 181 LEU A N 1
ATOM 1380 C CA . LEU A 1 181 ? -14.098 -6.740 -15.964 1.00 64.81 181 LEU A CA 1
ATOM 1381 C C . LEU A 1 181 ? -14.554 -5.545 -16.808 1.00 64.81 181 LEU A C 1
ATOM 1383 O O . LEU A 1 181 ? -15.528 -5.654 -17.540 1.00 64.81 181 LEU A O 1
ATOM 1387 N N . VAL A 1 182 ? -13.799 -4.443 -16.768 1.00 59.03 182 VAL A N 1
ATOM 1388 C CA . VAL A 1 182 ? -14.077 -3.207 -17.520 1.00 59.03 182 VAL A CA 1
ATOM 1389 C C . VAL A 1 182 ? -13.953 -3.419 -19.041 1.00 59.03 182 VAL A C 1
ATOM 1391 O O . VAL A 1 182 ? -14.537 -2.677 -19.821 1.00 59.03 182 VAL A O 1
ATOM 1394 N N . GLY A 1 183 ? -13.244 -4.471 -19.474 1.00 49.50 183 GLY A N 1
ATOM 1395 C CA . GLY A 1 183 ? -13.119 -4.873 -20.881 1.00 49.50 183 GLY A CA 1
ATOM 1396 C C . GLY A 1 183 ? -14.134 -5.924 -21.346 1.00 49.50 183 GLY A C 1
ATOM 1397 O O . GLY A 1 183 ? -14.118 -6.295 -22.517 1.00 49.50 183 GLY A O 1
ATOM 1398 N N . ARG A 1 184 ? -15.010 -6.422 -20.462 1.00 45.94 184 ARG A N 1
ATOM 1399 C CA . ARG A 1 184 ? -16.174 -7.218 -20.867 1.00 45.94 184 ARG A CA 1
ATOM 1400 C C . ARG A 1 184 ? -17.353 -6.268 -21.048 1.00 45.94 184 ARG A C 1
ATOM 1402 O O . ARG A 1 184 ? -18.164 -6.106 -20.142 1.00 45.94 184 ARG A O 1
ATOM 1409 N N . GLN A 1 185 ? -17.442 -5.634 -22.217 1.00 33.47 185 GLN A N 1
ATOM 1410 C CA . GLN A 1 185 ? -18.777 -5.293 -22.706 1.00 33.47 185 GLN A CA 1
ATOM 1411 C C . GLN A 1 185 ? -19.562 -6.609 -22.885 1.00 33.47 185 GLN A C 1
ATOM 1413 O O . GLN A 1 185 ? -18.929 -7.626 -23.194 1.00 33.47 185 GLN A O 1
ATOM 1418 N N . PRO A 1 186 ? -20.878 -6.623 -22.603 1.00 41.00 186 PRO A N 1
ATOM 1419 C CA . PRO A 1 186 ? -21.721 -7.785 -22.872 1.00 41.00 186 PRO A CA 1
ATOM 1420 C C . PRO A 1 186 ? -21.635 -8.236 -24.335 1.00 41.00 186 PRO A C 1
ATOM 1422 O O . PRO A 1 186 ? -21.419 -7.368 -25.213 1.00 41.00 186 PRO A O 1
#

Organism: Gordonia polyisoprenivorans (strain DSM 44266 / VH2) (NCBI:txid1112204)